Protein AF-W2S401-F1 (afdb_monomer)

Foldseek 3Di:
DDDDDDDPPDDPDDPPPPPPPDDPPDPPPCPDPDDPDDDPVVVVVVVVVVV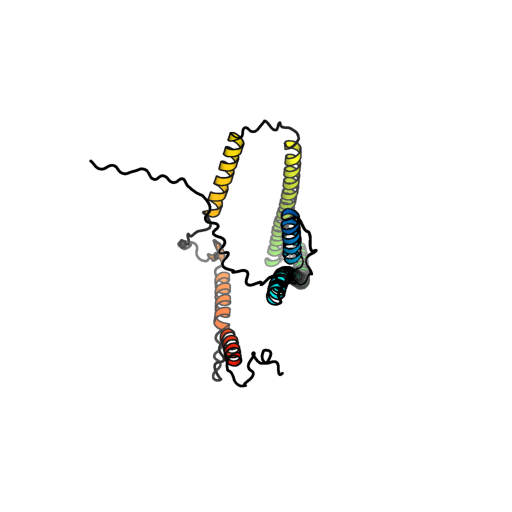VCCVVVVDDDPVRVVVVVVVVVVVVVVVVVVVVVVVVVVVVVVVVVVVVVVVVVVVVVVVVVVVVVLVVLLVVLVVCVVVVNHDPVSVVSVVVVVVVVVVVVVVVVVVVVVVVVVVVVVVCVVVVVPDDDPDPPDVVNVVVVVVVVVVVVVVVVVPPDDDPDDDDDDDDPDPQWDADPVRDTDGVVVVVVVVVVVVVVVCVVDDDDDDDDDDDPPVSVVVVVVVVVVDPPDPDDPCPVVDDDD

Solvent-accessible surface area (backbone atoms only — not comparable to full-atom values): 18357 Å² total; per-residue (Å²): 140,83,85,81,79,83,85,83,86,76,80,92,72,82,86,76,72,74,85,78,81,66,80,81,86,60,82,76,76,75,87,57,89,74,70,98,78,72,53,76,66,57,51,52,52,48,52,53,49,53,52,48,48,49,71,73,63,54,75,76,49,73,69,54,50,50,54,58,49,48,54,56,48,51,57,49,48,53,52,49,52,52,51,49,53,52,48,50,53,50,52,51,52,54,51,51,53,50,52,52,50,52,53,51,58,55,50,49,56,59,49,47,59,52,48,55,54,50,52,52,51,50,52,50,30,52,54,29,46,76,70,70,68,51,49,73,69,37,53,51,50,52,53,51,47,54,56,47,50,55,51,54,49,50,53,50,51,51,51,49,52,49,50,53,49,54,49,48,54,51,50,47,54,52,58,65,66,74,71,68,85,83,65,82,72,51,73,68,57,56,49,55,51,48,52,57,55,52,56,56,52,60,61,62,69,65,74,76,71,86,83,91,70,86,77,80,80,78,80,74,96,55,92,69,56,40,66,47,102,81,73,45,85,39,55,46,76,57,54,53,51,52,52,51,49,56,49,48,63,61,50,70,77,66,73,92,72,83,85,79,78,93,74,60,58,76,67,47,52,51,48,48,52,52,51,61,72,65,56,86,84,68,99,71,68,88,65,71,84,77,70,79,89,128

Nearest PDB structures (foldseek):
  8i7o-assembly1_C7  TM=2.772E-01  e=5.396E+00  Mus musculus

Mean predicted aligned error: 23.06 Å

Structure (mmCIF, N/CA/C/O backbone):
data_AF-W2S401-F1
#
_entry.id   AF-W2S401-F1
#
loop_
_atom_site.group_PDB
_atom_site.id
_atom_site.type_symbol
_atom_site.label_atom_id
_atom_site.label_alt_id
_atom_site.label_comp_id
_atom_site.label_asym_id
_atom_site.label_entity_id
_atom_site.label_seq_id
_atom_site.pdbx_PDB_ins_code
_atom_site.Cartn_x
_atom_site.Cartn_y
_atom_site.Cartn_z
_atom_site.occupancy
_atom_site.B_iso_or_equiv
_atom_site.auth_seq_id
_atom_site.auth_comp_id
_atom_site.auth_asym_id
_atom_site.auth_atom_id
_atom_site.pdbx_PDB_model_num
ATOM 1 N N . MET A 1 1 ? 79.460 8.935 4.974 1.00 46.00 1 MET A N 1
ATOM 2 C CA . MET A 1 1 ? 79.085 9.373 3.612 1.00 46.00 1 MET A CA 1
ATOM 3 C C . MET A 1 1 ? 78.007 8.439 3.090 1.00 46.00 1 MET A C 1
ATOM 5 O O . MET A 1 1 ? 78.322 7.301 2.790 1.00 46.00 1 MET A O 1
ATOM 9 N N . SER A 1 2 ? 76.746 8.870 3.050 1.00 46.16 2 SER A N 1
ATOM 10 C CA . SER A 1 2 ? 75.705 8.171 2.283 1.00 46.16 2 SER A CA 1
ATOM 11 C C . SER A 1 2 ? 74.537 9.133 2.056 1.00 46.16 2 SER A C 1
ATOM 13 O O . SER A 1 2 ? 73.724 9.363 2.949 1.00 46.16 2 SER A O 1
ATOM 15 N N . ARG A 1 3 ? 74.531 9.803 0.896 1.00 46.12 3 ARG A N 1
ATOM 16 C CA . ARG A 1 3 ? 73.435 10.686 0.471 1.00 46.12 3 ARG A CA 1
ATOM 17 C C . ARG A 1 3 ? 72.330 9.811 -0.108 1.00 46.12 3 ARG A C 1
ATOM 19 O O . ARG A 1 3 ? 72.522 9.209 -1.160 1.00 46.12 3 ARG A O 1
ATOM 26 N N . ARG A 1 4 ? 71.167 9.791 0.541 1.00 46.84 4 ARG A N 1
ATOM 27 C CA . ARG A 1 4 ? 69.909 9.458 -0.133 1.00 46.84 4 ARG A CA 1
ATOM 28 C C . ARG A 1 4 ? 69.470 10.689 -0.927 1.00 46.84 4 ARG A C 1
ATOM 30 O O . ARG A 1 4 ? 69.405 11.783 -0.375 1.00 46.84 4 ARG A O 1
ATOM 37 N N . GLN A 1 5 ? 69.257 10.497 -2.224 1.00 58.62 5 GLN A N 1
ATOM 38 C CA . GLN A 1 5 ? 68.716 11.491 -3.151 1.00 58.62 5 GLN A CA 1
ATOM 39 C C . GLN A 1 5 ? 67.196 11.645 -2.928 1.00 58.62 5 GLN A C 1
ATOM 41 O O . GLN A 1 5 ? 66.544 10.653 -2.587 1.00 58.62 5 GLN A O 1
ATOM 46 N N . PRO A 1 6 ? 66.633 12.854 -3.100 1.00 52.06 6 PRO A N 1
ATOM 47 C CA . PRO A 1 6 ? 65.201 13.111 -2.991 1.00 52.06 6 PRO A CA 1
ATOM 48 C C . PRO A 1 6 ? 64.428 12.526 -4.182 1.00 52.06 6 PRO A C 1
ATOM 50 O O . PRO A 1 6 ? 64.884 12.529 -5.322 1.00 52.06 6 PRO A O 1
ATOM 53 N N . SER A 1 7 ? 63.236 12.010 -3.897 1.00 50.59 7 SER A N 1
ATOM 54 C CA . SER A 1 7 ? 62.265 11.536 -4.876 1.00 50.59 7 SER A CA 1
ATOM 55 C C . SER A 1 7 ? 61.616 12.714 -5.607 1.00 50.59 7 SER A C 1
ATOM 57 O O . SER A 1 7 ? 60.603 13.245 -5.143 1.00 50.59 7 SER A O 1
ATOM 59 N N . ASP A 1 8 ? 62.156 13.083 -6.766 1.00 47.47 8 ASP A N 1
ATOM 60 C CA . ASP A 1 8 ? 61.488 13.981 -7.709 1.00 47.47 8 ASP A CA 1
ATOM 61 C C . ASP A 1 8 ? 60.323 13.254 -8.390 1.00 47.47 8 ASP A C 1
ATOM 63 O O . ASP A 1 8 ? 60.400 12.693 -9.482 1.00 47.47 8 ASP A O 1
ATOM 67 N N . THR A 1 9 ? 59.196 13.279 -7.685 1.00 54.19 9 THR A N 1
ATOM 68 C CA . THR A 1 9 ? 57.859 13.033 -8.219 1.00 54.19 9 THR A CA 1
ATOM 69 C C . THR A 1 9 ? 57.407 14.291 -8.959 1.00 54.19 9 THR A C 1
ATOM 71 O O . THR A 1 9 ? 56.576 15.046 -8.465 1.00 54.19 9 THR A O 1
ATOM 74 N N . PHE A 1 10 ? 57.964 14.550 -10.143 1.00 51.62 10 PHE A N 1
ATOM 75 C CA . PHE A 1 10 ? 57.389 15.517 -11.081 1.00 51.62 10 PHE A CA 1
ATOM 76 C C . PHE A 1 10 ? 57.887 15.270 -12.510 1.00 51.62 10 PHE A C 1
ATOM 78 O O . PHE A 1 10 ? 58.904 15.793 -12.936 1.00 51.62 10 PHE A O 1
ATOM 85 N N . THR A 1 11 ? 57.160 14.452 -13.267 1.00 52.47 11 THR A N 1
ATOM 86 C CA . THR A 1 11 ? 56.896 14.657 -14.706 1.00 52.47 11 THR A CA 1
ATOM 87 C C . THR A 1 11 ? 55.786 13.696 -15.118 1.00 52.47 11 THR A C 1
ATOM 89 O O . THR A 1 11 ? 55.960 12.677 -15.779 1.00 52.47 11 THR A O 1
ATOM 92 N N . ARG A 1 12 ? 54.577 14.055 -14.687 1.00 53.06 12 ARG A N 1
ATOM 93 C CA . ARG A 1 12 ? 53.350 13.663 -15.370 1.00 53.06 12 ARG A CA 1
ATOM 94 C C . ARG A 1 12 ? 53.339 14.342 -16.739 1.00 53.06 12 ARG A C 1
ATOM 96 O O . ARG A 1 12 ? 52.924 15.487 -16.839 1.00 53.06 12 ARG A O 1
ATOM 103 N N . PHE A 1 13 ? 53.738 13.621 -17.778 1.00 46.41 13 PHE A N 1
ATOM 104 C CA . PHE A 1 13 ? 53.296 13.887 -19.146 1.00 46.41 13 PHE A CA 1
ATOM 105 C C . PHE A 1 13 ? 52.894 12.562 -19.795 1.00 46.41 13 PHE A C 1
ATOM 107 O O . PHE A 1 13 ? 53.674 11.877 -20.440 1.00 46.41 13 PHE A O 1
ATOM 114 N N . THR A 1 14 ? 51.649 12.182 -19.513 1.00 51.62 14 THR A N 1
ATOM 115 C CA . THR A 1 14 ? 50.706 11.562 -20.453 1.00 51.62 14 THR A CA 1
ATOM 116 C C . THR A 1 14 ? 51.315 10.699 -21.568 1.00 51.62 14 THR A C 1
ATOM 118 O O . THR A 1 14 ? 51.394 11.124 -22.722 1.00 51.62 14 THR A O 1
ATOM 121 N N . SER A 1 15 ? 51.638 9.441 -21.266 1.00 50.88 15 SER A N 1
ATOM 122 C CA . SER A 1 15 ? 51.728 8.388 -22.281 1.00 50.88 15 SER A CA 1
ATOM 123 C C . SER A 1 15 ? 50.318 8.019 -22.769 1.00 50.88 15 SER A C 1
ATOM 125 O O . SER A 1 15 ? 49.799 6.946 -22.477 1.00 50.88 15 SER A O 1
ATOM 127 N N . ASN A 1 16 ? 49.681 8.906 -23.534 1.00 54.81 16 ASN A N 1
ATOM 128 C CA . ASN A 1 16 ? 48.665 8.480 -24.494 1.00 54.81 16 ASN A CA 1
ATOM 129 C C . ASN A 1 16 ? 49.399 8.067 -25.772 1.00 54.81 16 ASN A C 1
ATOM 131 O O . ASN A 1 16 ? 49.343 8.745 -26.797 1.00 54.81 16 ASN A O 1
ATOM 135 N N . SER A 1 17 ? 50.128 6.952 -25.698 1.00 50.06 17 SER A N 1
ATOM 136 C CA . SER A 1 17 ? 50.567 6.239 -26.891 1.00 50.06 17 SER A CA 1
ATOM 137 C C . SER A 1 17 ? 49.317 5.666 -27.551 1.00 50.06 17 SER A C 1
ATOM 139 O O . SER A 1 17 ? 48.862 4.570 -27.226 1.00 50.06 17 SER A O 1
ATOM 141 N N . ILE A 1 18 ? 48.723 6.426 -28.468 1.00 49.47 18 ILE A N 1
ATOM 142 C CA . ILE A 1 18 ? 47.822 5.843 -29.454 1.00 49.47 18 ILE A CA 1
ATOM 143 C C . ILE A 1 18 ? 48.672 4.823 -30.212 1.00 49.47 18 ILE A C 1
ATOM 145 O O . ILE A 1 18 ? 49.584 5.202 -30.948 1.00 49.47 18 ILE A O 1
ATOM 149 N N . HIS A 1 19 ? 48.407 3.531 -30.018 1.00 46.16 19 HIS A N 1
ATOM 150 C CA . HIS A 1 19 ? 48.899 2.483 -30.905 1.00 46.16 19 HIS A CA 1
ATOM 151 C C . HIS A 1 19 ? 48.253 2.682 -32.284 1.00 46.16 19 HIS A C 1
ATOM 153 O O . HIS A 1 19 ? 47.301 2.008 -32.660 1.00 46.16 19 HIS A O 1
ATOM 159 N N . ALA A 1 20 ? 48.766 3.645 -33.048 1.00 52.66 20 ALA A N 1
ATOM 160 C CA . ALA A 1 20 ? 48.473 3.841 -34.457 1.00 52.66 20 ALA A CA 1
ATOM 161 C C . ALA A 1 20 ? 49.351 2.886 -35.279 1.00 52.66 20 ALA A C 1
ATOM 163 O O . ALA A 1 20 ? 50.157 3.295 -36.107 1.00 52.66 20 ALA A O 1
ATOM 164 N N . SER A 1 21 ? 49.218 1.585 -35.025 1.00 50.91 21 SER A N 1
ATOM 165 C CA . SER A 1 21 ? 49.759 0.534 -35.883 1.00 50.91 21 SER A CA 1
ATOM 166 C C . SER A 1 21 ? 48.655 0.021 -36.803 1.00 50.91 21 SER A C 1
ATOM 168 O O . SER A 1 21 ? 48.317 -1.159 -36.803 1.00 50.91 21 SER A O 1
ATOM 170 N N . GLN A 1 22 ? 48.063 0.910 -37.591 1.00 51.53 22 GLN A N 1
ATOM 171 C CA . GLN A 1 22 ? 47.452 0.503 -38.846 1.00 51.53 22 GLN A CA 1
ATOM 172 C C . GLN A 1 22 ? 48.223 1.227 -39.931 1.00 51.53 22 GLN A C 1
ATOM 174 O O . GLN A 1 22 ? 48.110 2.438 -40.099 1.00 51.53 22 GLN A O 1
ATOM 179 N N . LYS A 1 23 ? 49.078 0.472 -40.626 1.00 50.41 23 LYS A N 1
ATOM 180 C CA . LYS A 1 23 ? 49.633 0.915 -41.902 1.00 50.41 23 LYS A CA 1
ATOM 181 C C . LYS A 1 23 ? 48.430 1.294 -42.770 1.00 50.41 23 LYS A C 1
ATOM 183 O O . LYS A 1 23 ? 47.578 0.426 -42.962 1.00 50.41 23 LYS A O 1
ATOM 188 N N . PRO A 1 24 ? 48.321 2.527 -43.289 1.00 48.09 24 PRO A N 1
ATOM 189 C CA . PRO A 1 24 ? 47.363 2.795 -44.342 1.00 48.09 24 PRO A CA 1
ATOM 190 C C . PRO A 1 24 ? 47.851 2.043 -45.583 1.00 48.09 24 PRO A C 1
ATOM 192 O O . PRO A 1 24 ? 48.579 2.575 -46.412 1.00 48.09 24 PRO A O 1
ATOM 195 N N . SER A 1 25 ? 47.484 0.767 -45.701 1.00 53.44 25 SER A N 1
ATOM 196 C CA . SER A 1 25 ? 47.518 0.033 -46.962 1.00 53.44 25 SER A CA 1
ATOM 197 C C . SER A 1 25 ? 46.283 0.417 -47.769 1.00 53.44 25 SER A C 1
ATOM 199 O O . SER A 1 25 ? 45.459 -0.420 -48.125 1.00 53.44 25 SER A O 1
ATOM 201 N N . SER A 1 26 ? 46.114 1.709 -48.008 1.00 53.12 26 SER A N 1
ATOM 202 C CA . SER A 1 26 ? 45.305 2.182 -49.108 1.00 53.12 26 SER A CA 1
ATOM 203 C C . SER A 1 26 ? 46.291 2.791 -50.081 1.00 53.12 26 SER A C 1
ATOM 205 O O . SER A 1 26 ? 46.736 3.929 -49.943 1.00 53.12 26 SER A O 1
ATOM 207 N N . THR A 1 27 ? 46.662 2.002 -51.087 1.00 50.72 27 THR A N 1
ATOM 208 C CA . THR A 1 27 ? 46.985 2.573 -52.388 1.00 50.72 27 THR A CA 1
ATOM 209 C C . THR A 1 27 ? 45.803 3.475 -52.712 1.00 50.72 27 THR A C 1
ATOM 211 O O . THR A 1 27 ? 44.721 2.982 -53.025 1.00 50.72 27 THR A O 1
ATOM 214 N N . ALA A 1 28 ? 45.950 4.784 -52.495 1.00 53.25 28 ALA A N 1
ATOM 215 C CA . ALA A 1 28 ? 44.971 5.754 -52.936 1.00 53.25 28 ALA A CA 1
ATOM 216 C C . ALA A 1 28 ? 44.927 5.593 -54.452 1.00 53.25 28 ALA A C 1
ATOM 218 O O . ALA A 1 28 ? 45.803 6.081 -55.164 1.00 53.25 28 ALA A O 1
ATOM 219 N N . GLN A 1 29 ? 43.962 4.811 -54.934 1.00 51.72 29 GLN A N 1
ATOM 220 C CA . GLN A 1 29 ? 43.616 4.770 -56.336 1.00 51.72 29 GLN A CA 1
ATOM 221 C C . GLN A 1 29 ? 43.160 6.189 -56.654 1.00 51.72 29 GLN A C 1
ATOM 223 O O . GLN A 1 29 ? 42.033 6.581 -56.355 1.00 51.72 29 GLN A O 1
ATOM 228 N N . MET A 1 30 ? 44.090 6.993 -57.171 1.00 51.19 30 MET A N 1
ATOM 229 C CA . MET A 1 30 ? 43.824 8.287 -57.778 1.00 51.19 30 MET A CA 1
ATOM 230 C C . MET A 1 30 ? 43.010 8.030 -59.051 1.00 51.19 30 MET A C 1
ATOM 232 O O . MET A 1 30 ? 43.503 8.175 -60.163 1.00 51.19 30 MET A O 1
ATOM 236 N N . ASN A 1 31 ? 41.755 7.610 -58.896 1.00 51.44 31 ASN A N 1
ATOM 237 C CA . ASN A 1 31 ? 40.789 7.455 -59.980 1.00 51.44 31 ASN A CA 1
ATOM 238 C C . ASN A 1 31 ? 40.193 8.825 -60.336 1.00 51.44 31 ASN A C 1
ATOM 240 O O . ASN A 1 31 ? 38.984 9.030 -60.331 1.00 51.44 31 ASN A O 1
ATOM 244 N N . GLY A 1 32 ? 41.066 9.784 -60.619 1.00 57.78 32 GLY A N 1
ATOM 245 C CA . GLY A 1 32 ? 40.699 11.114 -61.067 1.00 57.78 32 GLY A CA 1
ATOM 246 C C . GLY A 1 32 ? 41.878 11.698 -61.816 1.00 57.78 32 GLY A C 1
ATOM 247 O O . GLY A 1 32 ? 42.899 12.012 -61.204 1.00 57.78 32 GLY A O 1
ATOM 248 N N . THR A 1 33 ? 41.746 11.794 -63.138 1.00 58.00 33 THR A N 1
ATOM 249 C CA . THR A 1 33 ? 42.694 12.455 -64.036 1.00 58.00 33 THR A CA 1
ATOM 250 C C . THR A 1 33 ? 43.139 13.777 -63.413 1.00 58.00 33 THR A C 1
ATOM 252 O O . THR A 1 33 ? 42.330 14.687 -63.235 1.00 58.00 33 THR A O 1
ATOM 255 N N . ALA A 1 34 ? 44.408 13.869 -63.012 1.00 59.88 34 ALA A N 1
ATOM 256 C CA . ALA A 1 34 ? 44.940 15.099 -62.445 1.00 59.88 34 ALA A CA 1
ATOM 257 C C . ALA A 1 34 ? 44.950 16.190 -63.534 1.00 59.88 34 ALA A C 1
ATOM 259 O O . ALA A 1 34 ? 45.386 15.912 -64.654 1.00 59.88 34 ALA A O 1
ATOM 260 N N . PRO A 1 35 ? 44.487 17.419 -63.247 1.00 66.31 35 PRO A N 1
ATOM 261 C CA . PRO A 1 35 ? 44.611 18.517 -64.196 1.00 66.31 35 PRO A CA 1
ATOM 262 C C . PRO A 1 35 ? 46.099 18.830 -64.404 1.00 66.31 35 PRO A C 1
ATOM 264 O O . PRO A 1 35 ? 46.858 18.938 -63.442 1.00 66.31 35 PRO A O 1
ATOM 267 N N . ALA A 1 36 ? 46.526 18.959 -65.662 1.00 61.56 36 ALA A N 1
ATOM 268 C CA . ALA A 1 36 ? 47.934 18.932 -66.077 1.00 61.56 36 ALA A CA 1
ATOM 269 C C . ALA A 1 36 ? 48.805 20.126 -65.609 1.00 61.56 36 ALA A C 1
ATOM 271 O O . ALA A 1 36 ? 49.958 20.233 -66.019 1.00 61.56 36 ALA A O 1
ATOM 272 N N . SER A 1 37 ? 48.297 21.023 -64.756 1.00 65.56 37 SER A N 1
ATOM 273 C CA . SER A 1 37 ? 48.987 22.263 -64.373 1.00 65.56 37 SER A CA 1
ATOM 274 C C . SER A 1 37 ? 48.621 22.797 -62.974 1.00 65.56 37 SER A C 1
ATOM 276 O O . SER A 1 37 ? 48.445 24.004 -62.803 1.00 65.56 37 SER A O 1
ATOM 278 N N . GLU A 1 38 ? 48.458 21.937 -61.961 1.00 75.75 38 GLU A N 1
ATOM 279 C CA . GLU A 1 38 ? 48.208 22.397 -60.580 1.00 75.75 38 GLU A CA 1
ATOM 280 C C . GLU A 1 38 ? 49.496 22.845 -59.861 1.00 75.75 38 GLU A C 1
ATOM 282 O O . GLU A 1 38 ? 50.558 22.235 -60.002 1.00 75.75 38 GLU A O 1
ATOM 287 N N . THR A 1 39 ? 49.410 23.896 -59.038 1.00 85.44 39 THR A N 1
ATOM 288 C CA . THR A 1 39 ? 50.521 24.285 -58.151 1.00 85.44 39 THR A CA 1
ATOM 289 C C . THR A 1 39 ? 50.678 23.271 -57.005 1.00 85.44 39 THR A C 1
ATOM 291 O O . THR A 1 39 ? 49.686 22.692 -56.545 1.00 85.44 39 THR A O 1
ATOM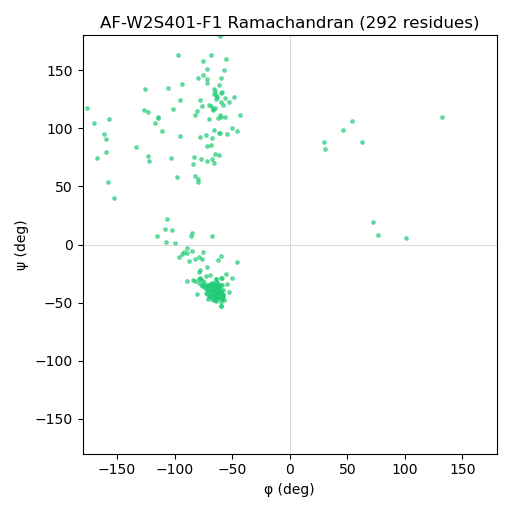 294 N N . PRO A 1 40 ? 51.891 23.065 -56.454 1.00 80.00 40 PRO A N 1
ATOM 295 C CA . PRO A 1 40 ? 52.112 22.077 -55.390 1.00 80.00 40 PRO A CA 1
ATOM 296 C C . PRO A 1 40 ? 51.278 22.346 -54.126 1.00 80.00 40 PRO A C 1
ATOM 298 O O . PRO A 1 40 ? 50.888 21.413 -53.424 1.00 80.00 40 PRO A O 1
ATOM 301 N N . GLN A 1 41 ? 50.948 23.610 -53.845 1.00 81.19 41 GLN A N 1
ATOM 302 C CA . GLN A 1 41 ? 50.083 23.979 -52.721 1.00 81.19 41 GLN A CA 1
ATOM 303 C C . GLN A 1 41 ? 48.620 23.572 -52.956 1.00 81.19 41 GLN A C 1
ATOM 305 O O . GLN A 1 41 ? 47.971 23.054 -52.043 1.00 81.19 41 GLN A O 1
ATOM 310 N N . GLN A 1 42 ? 48.113 23.735 -54.182 1.00 84.50 42 GLN A N 1
ATOM 311 C CA . GLN A 1 42 ? 46.759 23.314 -54.556 1.00 84.50 42 GLN A CA 1
ATOM 312 C C . GLN A 1 42 ? 46.604 21.789 -54.505 1.00 84.50 42 GLN A C 1
ATOM 314 O O . GLN A 1 42 ? 45.584 21.305 -54.015 1.00 84.50 42 GLN A O 1
ATOM 319 N N . LYS A 1 43 ? 47.646 21.033 -54.874 1.00 80.12 43 LYS A N 1
ATOM 320 C CA . LYS A 1 43 ? 47.679 19.569 -54.731 1.00 80.12 43 LYS A CA 1
ATOM 321 C C . LYS A 1 43 ? 47.455 19.111 -53.291 1.00 80.12 43 LYS A C 1
ATOM 323 O O . LYS A 1 43 ? 46.639 18.233 -53.020 1.00 80.12 43 LYS A O 1
ATOM 328 N N . VAL A 1 44 ? 48.169 19.720 -52.343 1.00 85.62 44 VAL A N 1
ATOM 329 C CA . VAL A 1 44 ? 48.051 19.374 -50.918 1.00 85.62 44 VAL A CA 1
ATOM 330 C C . VAL A 1 44 ? 46.681 19.771 -50.370 1.00 85.62 44 VAL A C 1
ATOM 332 O O . VAL A 1 44 ? 46.099 19.022 -49.585 1.00 85.62 44 VAL A O 1
ATOM 335 N N . ALA A 1 45 ? 46.146 20.922 -50.782 1.00 84.94 45 ALA A N 1
ATOM 336 C CA . ALA A 1 45 ? 44.802 21.343 -50.395 1.00 84.94 45 ALA A CA 1
ATOM 337 C C . ALA A 1 45 ? 43.737 20.353 -50.891 1.00 84.94 45 ALA A C 1
ATOM 339 O O . ALA A 1 45 ? 42.866 19.961 -50.112 1.00 84.94 45 ALA A O 1
ATOM 340 N N . ARG A 1 46 ? 43.862 19.881 -52.138 1.00 82.88 46 ARG A N 1
ATOM 341 C CA . ARG A 1 46 ? 42.974 18.875 -52.729 1.00 82.88 46 ARG A CA 1
ATOM 342 C C . ARG A 1 46 ? 43.076 17.535 -52.013 1.00 82.88 46 ARG A C 1
ATOM 344 O O . ARG A 1 46 ? 42.062 17.013 -51.577 1.00 82.88 46 ARG A O 1
ATOM 351 N N . LEU A 1 47 ? 44.288 17.033 -51.783 1.00 84.94 47 LEU A N 1
ATOM 352 C CA . LEU A 1 47 ? 44.503 15.786 -51.044 1.00 84.94 47 LEU A CA 1
ATOM 353 C C . LEU A 1 47 ? 43.947 15.861 -49.620 1.00 84.94 47 LEU A C 1
ATOM 355 O O . LEU A 1 47 ? 43.344 14.908 -49.142 1.00 84.94 47 LEU A O 1
ATOM 359 N N . ARG A 1 48 ? 44.093 17.000 -48.933 1.00 85.50 48 ARG A N 1
ATOM 360 C CA . ARG A 1 48 ? 43.479 17.202 -47.611 1.00 85.50 48 ARG A CA 1
ATOM 361 C C . ARG A 1 48 ? 41.954 17.248 -47.688 1.00 85.50 48 ARG A C 1
ATOM 363 O O . ARG A 1 48 ? 41.305 16.764 -46.766 1.00 85.50 48 ARG A O 1
ATOM 370 N N . ALA A 1 49 ? 41.386 17.821 -48.746 1.00 84.25 49 ALA A N 1
ATOM 371 C CA . ALA A 1 49 ? 39.943 17.821 -48.971 1.00 84.25 49 ALA A CA 1
ATOM 372 C C . ALA A 1 49 ? 39.421 16.405 -49.270 1.00 84.25 49 ALA A C 1
ATOM 374 O O . ALA A 1 49 ? 38.458 15.977 -48.646 1.00 84.25 49 ALA A O 1
ATOM 375 N N . GLU A 1 50 ? 40.109 15.647 -50.124 1.00 80.38 50 GLU A N 1
ATOM 376 C CA . GLU A 1 50 ? 39.800 14.247 -50.437 1.00 80.38 50 GLU A CA 1
ATOM 377 C C . GLU A 1 50 ? 39.919 13.354 -49.193 1.00 80.38 50 GLU A C 1
ATOM 379 O O . GLU A 1 50 ? 39.061 12.508 -48.955 1.00 80.38 50 GLU A O 1
ATOM 384 N N . LEU A 1 51 ? 40.927 13.572 -48.344 1.00 81.06 51 LEU A N 1
ATOM 385 C CA . LEU A 1 51 ? 41.125 12.788 -47.123 1.00 81.06 51 LEU A CA 1
ATOM 386 C C . LEU A 1 51 ? 40.077 13.109 -46.044 1.00 81.06 51 LEU A C 1
ATOM 388 O O . LEU A 1 51 ? 39.642 12.206 -45.330 1.00 81.06 51 LEU A O 1
ATOM 392 N N . ARG A 1 52 ? 39.626 14.370 -45.939 1.00 80.62 52 ARG A N 1
ATOM 393 C CA . ARG A 1 52 ? 38.469 14.732 -45.095 1.00 80.62 52 ARG A CA 1
ATOM 394 C C . ARG A 1 52 ? 37.179 14.126 -45.639 1.00 80.62 52 ARG A C 1
ATOM 396 O O . ARG A 1 52 ? 36.449 13.510 -44.872 1.00 80.62 52 ARG A O 1
ATOM 403 N N . ALA A 1 53 ? 36.961 14.195 -46.951 1.00 77.31 53 ALA A N 1
ATOM 404 C CA . ALA A 1 53 ? 35.798 13.593 -47.595 1.00 77.31 53 ALA A CA 1
ATOM 405 C C . ALA A 1 53 ? 35.757 12.064 -47.419 1.00 77.31 53 ALA A C 1
ATOM 407 O O . ALA A 1 53 ? 34.692 11.508 -47.183 1.00 77.31 53 ALA A O 1
ATOM 408 N N . GLN A 1 54 ? 36.902 11.373 -47.455 1.00 71.94 54 GLN A N 1
ATOM 409 C CA . GLN A 1 54 ? 36.974 9.932 -47.172 1.00 71.94 54 GLN A CA 1
ATOM 410 C C . GLN A 1 54 ? 36.746 9.605 -45.693 1.00 71.94 54 GLN A C 1
ATOM 412 O O . GLN A 1 54 ? 36.134 8.588 -45.372 1.00 71.94 54 GLN A O 1
ATOM 417 N N . ARG A 1 55 ? 37.214 10.464 -44.783 1.00 72.44 55 ARG A N 1
ATOM 418 C CA . ARG A 1 55 ? 36.994 10.298 -43.343 1.00 72.44 55 ARG A CA 1
ATOM 419 C C . ARG A 1 55 ? 35.532 10.516 -42.950 1.00 72.44 55 ARG A C 1
ATOM 421 O O . ARG A 1 55 ? 35.051 9.855 -42.038 1.00 72.44 55 ARG A O 1
ATOM 428 N N . GLU A 1 56 ? 34.847 11.434 -43.622 1.00 74.25 56 GLU A N 1
ATOM 429 C CA . GLU A 1 56 ? 33.447 11.784 -43.357 1.00 74.25 56 GLU A CA 1
ATOM 430 C C . GLU A 1 56 ? 32.460 10.913 -44.154 1.00 74.25 56 GLU A C 1
ATOM 432 O O . GLU A 1 56 ? 31.373 10.616 -43.669 1.00 74.25 56 GLU A O 1
ATOM 437 N N . GLY A 1 57 ? 32.842 10.468 -45.355 1.00 63.38 57 GLY A N 1
ATOM 438 C CA . GLY A 1 57 ? 32.012 9.675 -46.270 1.00 63.38 57 GLY A CA 1
ATOM 439 C C . GLY A 1 57 ? 32.282 8.168 -46.256 1.00 63.38 57 GLY A C 1
ATOM 440 O O . GLY A 1 57 ? 31.665 7.430 -47.027 1.00 63.38 57 GLY A O 1
ATOM 441 N N . GLY A 1 58 ? 33.205 7.696 -45.412 1.00 72.94 58 GLY A N 1
ATOM 442 C CA . GLY A 1 58 ? 33.511 6.277 -45.264 1.00 72.94 58 GLY A CA 1
ATOM 443 C C . GLY A 1 58 ? 32.279 5.500 -44.806 1.00 72.94 58 GLY A C 1
ATOM 444 O O . GLY A 1 58 ? 31.813 5.663 -43.681 1.00 72.94 58 GLY A O 1
ATOM 445 N N . GLN A 1 59 ? 31.741 4.653 -45.686 1.00 73.12 59 GLN A N 1
ATOM 446 C CA . GLN A 1 59 ? 30.620 3.778 -45.355 1.00 73.12 59 GLN A CA 1
ATOM 447 C C . GLN A 1 59 ? 31.001 2.914 -44.143 1.00 73.12 59 GLN A C 1
ATOM 449 O O . GLN A 1 59 ? 32.032 2.237 -44.191 1.00 73.12 59 GLN A O 1
ATOM 454 N N . PRO A 1 60 ? 30.198 2.899 -43.064 1.00 72.56 60 PRO A N 1
ATOM 455 C CA . PRO A 1 60 ? 30.530 2.121 -41.882 1.00 72.56 60 PRO A CA 1
ATOM 456 C C . PRO A 1 60 ? 30.633 0.644 -42.264 1.00 72.56 60 PRO A C 1
ATOM 458 O O . PRO A 1 60 ? 29.738 0.099 -42.930 1.00 72.56 60 PRO A O 1
ATOM 461 N N . SER A 1 61 ? 31.734 0.014 -41.844 1.00 82.31 61 SER A N 1
ATOM 462 C CA . SER A 1 61 ? 31.968 -1.420 -42.015 1.00 82.31 61 SER A CA 1
ATOM 463 C C . SER A 1 61 ? 30.832 -2.212 -41.366 1.00 82.31 61 SER A C 1
ATOM 465 O O . SER A 1 61 ? 30.229 -1.769 -40.388 1.00 82.31 61 SER A O 1
ATOM 467 N N . PHE A 1 62 ? 30.519 -3.394 -41.895 1.00 80.25 62 PHE A N 1
ATOM 468 C CA . PHE A 1 62 ? 29.455 -4.246 -41.358 1.00 80.25 62 PHE A CA 1
ATOM 469 C C . PHE A 1 62 ? 29.616 -4.497 -39.846 1.00 80.25 62 PHE A C 1
ATOM 471 O O . PHE A 1 62 ? 28.645 -4.391 -39.101 1.00 80.25 62 PHE A O 1
ATOM 478 N N . GLY A 1 63 ? 30.850 -4.716 -39.374 1.00 85.38 63 GLY A N 1
ATOM 479 C CA . GLY A 1 63 ? 31.138 -4.874 -37.944 1.00 85.38 63 GLY A CA 1
ATOM 480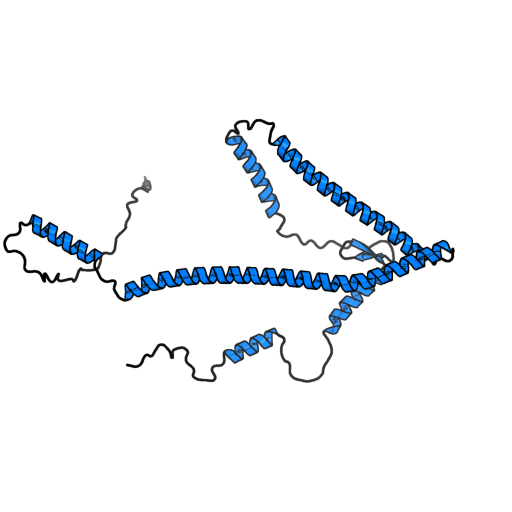 C C . GLY A 1 63 ? 30.853 -3.615 -37.117 1.00 85.38 63 GLY A C 1
ATOM 481 O O . GLY A 1 63 ? 30.303 -3.710 -36.024 1.00 85.38 63 GLY A O 1
ATOM 482 N N . ASP A 1 64 ? 31.134 -2.431 -37.663 1.00 84.12 64 ASP A N 1
ATOM 483 C CA . ASP A 1 64 ? 30.859 -1.149 -37.003 1.00 84.12 64 ASP A CA 1
ATOM 484 C C . ASP A 1 64 ? 29.344 -0.910 -36.854 1.00 84.12 64 ASP A C 1
ATOM 486 O O . ASP A 1 64 ? 28.855 -0.507 -35.798 1.00 84.12 64 ASP A O 1
ATOM 490 N N . ARG A 1 65 ? 28.553 -1.299 -37.865 1.00 84.81 65 ARG A N 1
ATOM 491 C CA . ARG A 1 65 ? 27.080 -1.252 -37.790 1.00 84.81 65 ARG A CA 1
ATOM 492 C C . ARG A 1 65 ? 26.526 -2.168 -36.701 1.00 84.81 65 ARG A C 1
ATOM 494 O O . ARG A 1 65 ? 25.601 -1.770 -35.993 1.00 84.81 65 ARG A O 1
ATOM 501 N N . VAL A 1 66 ? 27.086 -3.369 -36.552 1.00 90.88 66 VAL A N 1
ATOM 502 C CA . VAL A 1 66 ? 26.679 -4.322 -35.507 1.00 90.88 66 VAL A CA 1
ATOM 503 C C . VAL A 1 66 ? 27.024 -3.786 -34.117 1.00 90.88 66 VAL A C 1
ATOM 505 O O . VAL A 1 66 ? 26.184 -3.857 -33.224 1.00 90.88 66 VAL A O 1
ATOM 508 N N . VAL A 1 67 ? 28.198 -3.177 -33.931 1.00 88.81 67 VAL A N 1
ATOM 509 C CA . VAL A 1 67 ? 28.601 -2.584 -32.641 1.00 88.81 67 VAL A CA 1
ATOM 510 C C . VAL A 1 67 ? 27.710 -1.393 -32.270 1.00 88.81 67 VAL A C 1
ATOM 512 O O . VAL A 1 67 ? 27.195 -1.322 -31.150 1.00 88.81 67 VAL A O 1
ATOM 515 N N . ILE A 1 68 ? 27.457 -0.481 -33.215 1.00 85.06 68 ILE A N 1
ATOM 516 C CA . ILE A 1 68 ? 26.569 0.673 -32.999 1.00 85.06 68 ILE A CA 1
ATOM 517 C C . ILE A 1 68 ? 25.128 0.208 -32.727 1.00 85.06 68 ILE A C 1
ATOM 519 O O . ILE A 1 68 ? 24.448 0.757 -31.853 1.00 85.06 68 ILE A O 1
ATOM 523 N N . GLY A 1 69 ? 24.659 -0.818 -33.443 1.00 88.38 69 GLY A N 1
ATOM 524 C CA . GLY A 1 69 ? 23.351 -1.437 -33.228 1.00 88.38 69 GLY A CA 1
ATOM 525 C C . GLY A 1 69 ? 23.234 -2.118 -31.863 1.00 88.38 69 GLY A C 1
ATOM 526 O O . GLY A 1 69 ? 22.254 -1.901 -31.149 1.00 88.38 69 GLY A O 1
ATOM 527 N N . GLY A 1 70 ? 24.262 -2.867 -31.461 1.00 90.44 70 GLY A N 1
ATOM 528 C CA . GLY A 1 70 ? 24.320 -3.584 -30.190 1.00 90.44 70 GLY A CA 1
ATOM 529 C C . GLY A 1 70 ? 24.244 -2.650 -28.987 1.00 90.44 70 GLY A C 1
ATOM 530 O O . GLY A 1 70 ? 23.475 -2.904 -28.063 1.00 90.44 70 GLY A O 1
ATOM 531 N N . ARG A 1 71 ? 24.942 -1.509 -29.030 1.00 90.25 71 ARG A N 1
ATOM 532 C CA . ARG A 1 71 ? 24.870 -0.502 -27.961 1.00 90.25 71 ARG A CA 1
ATOM 533 C C . ARG A 1 71 ? 23.457 0.061 -27.791 1.00 90.25 71 ARG A C 1
ATOM 535 O O . ARG A 1 71 ? 22.952 0.140 -26.676 1.00 90.25 71 ARG A O 1
ATOM 542 N N . ARG A 1 72 ? 22.780 0.386 -28.898 1.00 90.00 72 ARG A N 1
ATOM 543 C CA . ARG A 1 72 ? 21.387 0.867 -28.859 1.00 90.00 72 ARG A CA 1
ATOM 544 C C . ARG A 1 72 ? 20.430 -0.196 -28.328 1.00 90.00 72 ARG A C 1
ATOM 546 O O . ARG A 1 72 ? 19.463 0.148 -27.651 1.00 90.00 72 ARG A O 1
ATOM 553 N N . TRP A 1 73 ? 20.680 -1.467 -28.634 1.00 93.62 73 TRP A N 1
ATOM 554 C CA . TRP A 1 73 ? 19.860 -2.569 -28.145 1.00 93.62 73 TRP A CA 1
ATOM 555 C C . TRP A 1 73 ? 20.076 -2.822 -26.650 1.00 93.62 73 TRP A C 1
ATOM 557 O O . TRP A 1 73 ? 19.100 -2.941 -25.914 1.00 93.62 73 TRP A O 1
ATOM 567 N N . ALA A 1 74 ? 21.324 -2.782 -26.180 1.00 93.12 74 ALA A N 1
ATOM 568 C CA . ALA A 1 74 ? 21.663 -2.884 -24.762 1.00 93.12 74 ALA A CA 1
ATOM 569 C C . ALA A 1 74 ? 21.006 -1.769 -23.931 1.00 93.12 74 ALA A C 1
ATOM 571 O O . ALA A 1 74 ? 20.348 -2.054 -22.931 1.00 93.12 74 ALA A O 1
ATOM 572 N N . ASP A 1 75 ? 21.082 -0.515 -24.390 1.00 90.62 75 ASP A N 1
ATOM 573 C CA . ASP A 1 75 ? 20.416 0.613 -23.726 1.00 90.62 75 ASP A CA 1
ATOM 574 C C . ASP A 1 75 ? 18.886 0.435 -23.691 1.00 90.62 75 ASP A C 1
ATOM 576 O O . ASP A 1 75 ? 18.217 0.816 -22.725 1.00 90.62 75 ASP A O 1
ATOM 580 N N . ARG A 1 76 ? 18.308 -0.169 -24.737 1.00 91.81 76 ARG A N 1
ATOM 581 C CA . ARG A 1 76 ? 16.866 -0.433 -24.822 1.00 91.81 76 ARG A CA 1
ATOM 582 C C . ARG A 1 76 ? 16.433 -1.577 -23.907 1.00 91.81 76 ARG A C 1
ATOM 584 O O . ARG A 1 76 ? 15.378 -1.466 -23.288 1.00 91.81 76 ARG A O 1
ATOM 591 N N . LEU A 1 77 ? 17.254 -2.616 -23.764 1.00 95.69 77 LEU A N 1
ATOM 592 C CA . LEU A 1 77 ? 17.037 -3.702 -22.809 1.00 95.69 77 LEU A CA 1
ATOM 593 C C . LEU A 1 77 ? 17.167 -3.234 -21.367 1.00 95.69 77 LEU A C 1
ATOM 595 O O . LEU A 1 77 ? 16.319 -3.582 -20.552 1.00 95.69 77 LEU A O 1
ATOM 599 N N . HIS A 1 78 ? 18.178 -2.422 -21.052 1.00 95.38 78 HIS A N 1
ATOM 600 C CA . HIS A 1 78 ? 18.341 -1.894 -19.702 1.00 95.38 78 HIS A CA 1
ATOM 601 C C . HIS A 1 78 ? 17.116 -1.067 -19.298 1.00 95.38 78 HIS A C 1
ATOM 603 O O . HIS A 1 78 ? 16.531 -1.297 -18.244 1.00 95.38 78 HIS A O 1
ATOM 609 N N . ARG A 1 79 ? 16.642 -0.180 -20.185 1.00 94.50 79 ARG A N 1
ATOM 610 C CA . ARG A 1 79 ? 15.396 0.566 -19.956 1.00 94.50 79 ARG A CA 1
ATOM 611 C C . ARG A 1 79 ? 14.183 -0.357 -19.838 1.00 94.50 79 ARG A C 1
ATOM 613 O O . ARG A 1 79 ? 13.371 -0.161 -18.941 1.00 94.50 79 ARG A O 1
ATOM 620 N N . GLY A 1 80 ? 14.071 -1.366 -20.701 1.00 97.38 80 GLY A N 1
ATOM 621 C CA . GLY A 1 80 ? 12.998 -2.359 -20.641 1.00 97.38 80 GLY A CA 1
ATOM 622 C C . GLY A 1 80 ? 12.958 -3.103 -19.305 1.00 97.38 80 GLY A C 1
ATOM 623 O O . GLY A 1 80 ? 11.899 -3.188 -18.691 1.00 97.38 80 GLY A O 1
ATOM 624 N N . ALA A 1 81 ? 14.110 -3.563 -18.818 1.00 96.44 81 ALA A N 1
ATOM 625 C CA . ALA A 1 81 ? 14.239 -4.232 -17.528 1.00 96.44 81 ALA A CA 1
ATOM 626 C C . ALA A 1 81 ? 13.845 -3.308 -16.369 1.00 96.44 81 ALA A C 1
ATOM 628 O O . ALA A 1 81 ? 13.080 -3.715 -15.497 1.00 96.44 81 ALA A O 1
ATOM 629 N N . THR A 1 82 ? 14.289 -2.049 -16.387 1.00 97.56 82 THR A N 1
ATOM 630 C CA . THR A 1 82 ? 13.922 -1.064 -15.360 1.00 97.56 82 THR A CA 1
ATOM 631 C C . THR A 1 82 ? 12.416 -0.810 -15.332 1.00 97.56 82 THR A C 1
ATOM 633 O O . THR A 1 82 ? 11.813 -0.816 -14.259 1.00 97.56 82 THR A O 1
ATOM 636 N N . PHE A 1 83 ? 11.776 -0.638 -16.493 1.00 97.81 83 PHE A N 1
ATOM 637 C CA . PHE A 1 83 ? 10.323 -0.462 -16.554 1.00 97.81 83 PHE A CA 1
ATOM 638 C C . PHE A 1 83 ? 9.559 -1.730 -16.168 1.00 97.81 83 PHE A C 1
ATOM 640 O O . PHE A 1 83 ? 8.518 -1.625 -15.526 1.00 97.81 83 PHE A O 1
ATOM 647 N N . ALA A 1 84 ? 10.074 -2.917 -16.495 1.00 97.19 84 ALA A N 1
ATOM 648 C CA . ALA A 1 84 ? 9.483 -4.181 -16.065 1.00 97.19 84 ALA A CA 1
ATOM 649 C C . ALA A 1 84 ? 9.536 -4.336 -14.538 1.00 97.19 84 ALA A C 1
ATOM 651 O O . ALA A 1 84 ? 8.522 -4.653 -13.923 1.00 97.19 84 ALA A O 1
ATOM 652 N N . LEU A 1 85 ? 10.682 -4.036 -13.917 1.00 97.50 85 LEU A N 1
ATOM 653 C CA . LEU A 1 85 ? 10.841 -4.021 -12.460 1.00 97.50 85 LEU A CA 1
ATOM 654 C C . LEU A 1 85 ? 9.898 -3.011 -11.803 1.00 97.50 85 LEU A C 1
ATOM 656 O O . LEU A 1 85 ? 9.221 -3.346 -10.835 1.00 97.50 85 LEU A O 1
ATOM 660 N N . LEU A 1 86 ? 9.804 -1.797 -12.348 1.00 97.19 86 LEU A N 1
ATOM 661 C CA . LEU A 1 86 ? 8.915 -0.764 -11.817 1.00 97.19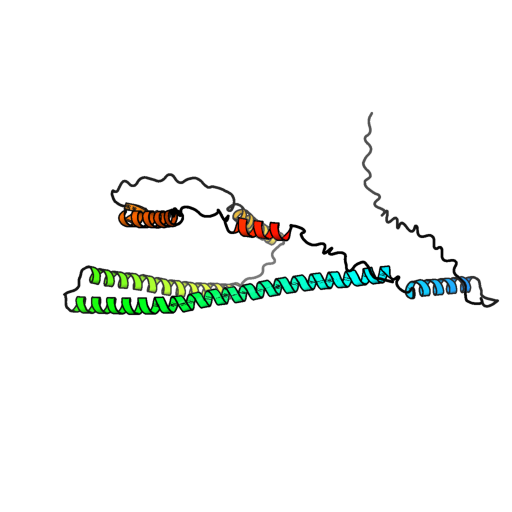 86 LEU A CA 1
ATOM 662 C C . LEU A 1 86 ? 7.429 -1.125 -11.983 1.00 97.19 86 LEU A C 1
ATOM 664 O O . LEU A 1 86 ? 6.616 -0.875 -11.097 1.00 97.19 86 LEU A O 1
ATOM 668 N N . GLY A 1 87 ? 7.065 -1.752 -13.102 1.00 98.38 87 GLY A N 1
ATOM 669 C CA . GLY A 1 87 ? 5.719 -2.276 -13.316 1.00 98.38 87 GLY A CA 1
ATOM 670 C C . GLY A 1 87 ? 5.390 -3.406 -12.341 1.00 98.38 87 GLY A C 1
ATOM 671 O O . GLY A 1 87 ? 4.320 -3.408 -11.735 1.00 98.38 87 GLY A O 1
ATOM 672 N N . PHE A 1 88 ? 6.326 -4.333 -12.132 1.00 97.94 88 PHE A N 1
ATOM 673 C CA . PHE A 1 88 ? 6.155 -5.457 -11.216 1.00 97.94 88 PHE A CA 1
ATOM 674 C C . PHE A 1 88 ? 5.981 -5.003 -9.761 1.00 97.94 88 PHE A C 1
ATOM 676 O O . PHE A 1 88 ? 5.092 -5.498 -9.063 1.00 97.94 88 PHE A O 1
ATOM 683 N N . THR A 1 89 ? 6.770 -4.027 -9.300 1.00 98.06 89 THR A N 1
ATOM 684 C CA . THR A 1 89 ? 6.607 -3.463 -7.950 1.00 98.06 89 THR A CA 1
ATOM 685 C C . THR A 1 89 ? 5.264 -2.750 -7.801 1.00 98.06 89 THR A C 1
ATOM 687 O O . THR A 1 89 ? 4.592 -2.929 -6.784 1.00 98.06 89 THR A O 1
ATOM 690 N N . GLY A 1 90 ? 4.818 -2.028 -8.834 1.00 98.31 90 GLY A N 1
ATOM 691 C CA . GLY A 1 90 ? 3.489 -1.416 -8.878 1.00 98.31 90 GLY A CA 1
ATOM 692 C C . GLY A 1 90 ? 2.355 -2.440 -8.762 1.00 98.31 90 GLY A C 1
ATOM 693 O O . GLY A 1 90 ? 1.475 -2.291 -7.914 1.00 98.31 90 GLY A O 1
ATOM 694 N N . ILE A 1 91 ? 2.396 -3.517 -9.553 1.00 98.00 91 ILE A N 1
ATOM 695 C CA . ILE A 1 91 ? 1.394 -4.597 -9.502 1.00 98.00 91 ILE A CA 1
ATOM 696 C C . ILE A 1 91 ? 1.389 -5.261 -8.121 1.00 98.00 91 ILE A C 1
ATOM 698 O O . ILE A 1 91 ? 0.326 -5.459 -7.534 1.00 98.00 91 ILE A O 1
ATOM 702 N N . THR A 1 92 ? 2.569 -5.542 -7.564 1.00 97.75 92 THR A N 1
ATOM 703 C CA . THR A 1 92 ? 2.702 -6.143 -6.228 1.00 97.75 92 THR A CA 1
ATOM 704 C C . THR A 1 92 ? 2.056 -5.266 -5.151 1.00 97.75 92 THR A C 1
ATOM 706 O O . THR A 1 92 ? 1.326 -5.771 -4.297 1.00 97.75 92 THR A O 1
ATOM 709 N N . ALA A 1 93 ? 2.248 -3.944 -5.215 1.00 98.06 93 ALA A N 1
ATOM 710 C CA . ALA A 1 93 ? 1.620 -3.008 -4.285 1.00 98.06 93 ALA A CA 1
ATOM 711 C C . ALA A 1 93 ? 0.084 -3.008 -4.402 1.00 98.06 93 ALA A C 1
ATOM 713 O O . ALA A 1 93 ? -0.610 -3.028 -3.384 1.00 98.06 93 ALA A O 1
ATOM 714 N N . VAL A 1 94 ? -0.458 -3.047 -5.625 1.00 98.25 94 VAL A N 1
ATOM 715 C CA . VAL A 1 94 ? -1.912 -3.123 -5.853 1.00 98.25 94 VAL A CA 1
ATOM 716 C C . VAL A 1 94 ? -2.492 -4.416 -5.276 1.00 98.25 94 VAL A C 1
ATOM 718 O O . VAL A 1 94 ? -3.509 -4.374 -4.582 1.00 98.25 94 VAL A O 1
ATOM 721 N N . VAL A 1 95 ? -1.825 -5.555 -5.489 1.00 97.94 95 VAL A N 1
ATOM 722 C CA . VAL A 1 95 ? -2.246 -6.849 -4.928 1.00 97.94 95 VAL A CA 1
ATOM 723 C C . VAL A 1 95 ? -2.212 -6.828 -3.396 1.00 97.94 95 VAL A C 1
ATOM 725 O O . VAL A 1 95 ? -3.146 -7.315 -2.760 1.00 97.94 95 VAL A O 1
ATOM 728 N N . ALA A 1 96 ? -1.195 -6.213 -2.786 1.00 97.56 96 ALA A N 1
ATOM 729 C CA . ALA A 1 96 ? -1.104 -6.086 -1.332 1.00 97.56 96 ALA A CA 1
ATOM 730 C C . ALA A 1 96 ? -2.255 -5.250 -0.745 1.00 97.56 96 ALA A C 1
ATOM 732 O O . ALA A 1 96 ? -2.896 -5.668 0.224 1.00 97.56 96 ALA A O 1
ATOM 733 N N . VAL A 1 97 ? -2.567 -4.098 -1.353 1.00 97.81 97 VAL A N 1
ATOM 734 C CA . VAL A 1 97 ? -3.699 -3.251 -0.935 1.00 97.81 97 VAL A CA 1
ATOM 735 C C . VAL A 1 97 ? -5.022 -3.998 -1.100 1.00 97.81 97 VAL A C 1
ATOM 737 O O . VAL A 1 97 ? -5.861 -3.967 -0.198 1.00 97.81 97 VAL A O 1
ATOM 740 N N . TYR A 1 98 ? -5.194 -4.723 -2.208 1.00 97.25 98 TYR A N 1
ATOM 741 C CA . TYR A 1 98 ? -6.374 -5.551 -2.442 1.00 97.25 98 TYR A CA 1
ATOM 742 C C . TYR A 1 98 ? -6.523 -6.655 -1.384 1.00 97.25 98 TYR A C 1
ATOM 744 O O . TYR A 1 98 ? -7.606 -6.829 -0.822 1.00 97.25 98 TYR A O 1
ATOM 752 N N . GLY A 1 99 ? -5.435 -7.356 -1.046 1.00 96.50 99 GLY A N 1
ATOM 753 C CA . GLY A 1 99 ? -5.424 -8.380 0.000 1.00 96.50 99 GLY A CA 1
ATOM 754 C C . GLY A 1 99 ? -5.790 -7.815 1.374 1.00 96.50 99 GLY A C 1
ATOM 755 O O . GLY A 1 99 ? -6.639 -8.370 2.075 1.00 96.50 99 GLY A O 1
ATOM 756 N N . MET A 1 100 ? -5.226 -6.660 1.731 1.00 95.25 100 MET A N 1
ATOM 757 C CA . MET A 1 100 ? -5.536 -5.988 2.992 1.00 95.25 100 MET A CA 1
ATOM 758 C C . MET A 1 100 ? -7.003 -5.534 3.045 1.00 95.25 100 MET A C 1
ATOM 760 O O . MET A 1 100 ? -7.678 -5.736 4.056 1.00 95.25 100 MET A O 1
ATOM 764 N N . PHE A 1 101 ? -7.540 -5.001 1.944 1.00 95.56 101 PHE A N 1
ATOM 765 C CA . PHE A 1 101 ? -8.952 -4.629 1.846 1.00 95.56 101 PHE A CA 1
ATOM 766 C C . PHE A 1 101 ? -9.883 -5.848 1.958 1.00 95.56 101 PHE A C 1
ATOM 768 O O . PHE A 1 101 ? -10.867 -5.818 2.704 1.00 95.56 101 PHE A O 1
ATOM 775 N N . SER A 1 102 ? -9.549 -6.948 1.280 1.00 92.50 102 SER A N 1
ATOM 776 C CA . SER A 1 102 ? -10.298 -8.208 1.349 1.00 92.50 102 SER A CA 1
ATOM 777 C C . SER A 1 102 ? -10.360 -8.755 2.783 1.00 92.50 102 SER A C 1
ATOM 779 O O . SER A 1 102 ? -11.440 -9.054 3.297 1.00 92.50 102 SER A O 1
ATOM 781 N N . LEU A 1 103 ? -9.234 -8.758 3.505 1.00 91.88 103 LEU A N 1
ATOM 782 C CA . LEU A 1 103 ? -9.183 -9.212 4.898 1.00 91.88 103 LEU A CA 1
ATOM 783 C C . LEU A 1 103 ? -10.017 -8.323 5.838 1.00 91.88 103 LEU A C 1
ATOM 785 O O . LEU A 1 103 ? -10.731 -8.810 6.723 1.00 91.88 103 LEU A O 1
ATOM 789 N N . VAL A 1 104 ? -9.967 -7.004 5.637 1.00 92.56 104 VAL A N 1
ATOM 790 C CA . VAL A 1 104 ? -10.758 -6.045 6.422 1.00 92.56 104 VAL A CA 1
ATOM 791 C C . VAL A 1 104 ? -12.253 -6.242 6.180 1.00 92.56 104 VAL A C 1
ATOM 793 O O . VAL A 1 104 ? -13.033 -6.252 7.131 1.00 92.56 104 VAL A O 1
ATOM 796 N N . THR A 1 105 ? -12.683 -6.414 4.932 1.00 91.75 105 THR A N 1
ATOM 797 C CA . THR A 1 105 ? -14.110 -6.596 4.628 1.00 91.75 105 THR A CA 1
ATOM 798 C C . THR A 1 105 ? -14.658 -7.915 5.173 1.00 91.75 105 THR A C 1
ATOM 800 O O . THR A 1 105 ? -15.759 -7.921 5.729 1.00 91.75 105 THR A O 1
ATOM 803 N N . HIS A 1 106 ? -13.888 -9.005 5.103 1.00 87.56 106 HIS A N 1
ATOM 804 C CA . HIS A 1 106 ? -14.300 -10.296 5.655 1.00 87.56 106 HIS A CA 1
ATOM 805 C C . HIS A 1 106 ? -14.371 -10.271 7.189 1.00 87.56 106 HIS A C 1
ATOM 807 O O . HIS A 1 106 ? -15.395 -10.632 7.775 1.00 87.56 106 HIS A O 1
ATOM 813 N N . SER A 1 107 ? -13.337 -9.737 7.849 1.00 88.56 107 SER A N 1
ATOM 814 C CA . SER A 1 107 ? -13.318 -9.609 9.314 1.00 88.56 107 SER A CA 1
ATOM 815 C C . SER A 1 107 ? -14.399 -8.665 9.842 1.00 88.56 107 SER A C 1
ATOM 817 O O . SER A 1 107 ? -14.920 -8.880 10.934 1.00 88.56 107 SER A O 1
ATOM 819 N N . ARG A 1 108 ? -14.810 -7.653 9.067 1.00 90.38 108 ARG A N 1
ATOM 820 C CA . ARG A 1 108 ? -15.939 -6.784 9.429 1.00 90.38 108 ARG A CA 1
ATOM 821 C C . ARG A 1 108 ? -17.256 -7.544 9.544 1.00 90.38 108 ARG A C 1
ATOM 823 O O . ARG A 1 108 ? -18.040 -7.208 10.422 1.00 90.38 108 ARG A O 1
ATOM 830 N N . ARG A 1 109 ? -17.518 -8.542 8.696 1.00 87.50 109 ARG A N 1
ATOM 831 C CA . ARG A 1 109 ? -18.779 -9.305 8.749 1.00 87.50 109 ARG A CA 1
ATOM 832 C C . ARG A 1 109 ? -18.841 -10.197 9.986 1.00 87.50 109 ARG A C 1
ATOM 834 O O . ARG A 1 109 ? -19.838 -10.165 10.695 1.00 87.50 109 ARG A O 1
ATOM 841 N N . GLN A 1 110 ? -17.754 -10.908 10.284 1.00 87.81 110 GLN A N 1
ATOM 842 C CA . GLN A 1 110 ? -17.660 -11.745 11.486 1.00 87.81 110 GLN A CA 1
ATOM 843 C C . GLN A 1 110 ? -17.737 -10.907 12.767 1.00 87.81 110 GLN A C 1
ATOM 845 O O . GLN A 1 110 ? -18.476 -11.243 13.688 1.00 87.81 110 GLN A O 1
ATOM 850 N N . LYS A 1 111 ? -17.031 -9.768 12.800 1.00 89.94 111 LYS A N 1
ATOM 851 C CA . LYS A 1 111 ? -17.085 -8.842 13.937 1.00 89.94 111 LYS A CA 1
ATOM 852 C C . LYS A 1 111 ? -18.474 -8.253 14.138 1.00 89.94 111 LYS A C 1
ATOM 854 O O . LYS A 1 111 ? -18.863 -8.099 15.281 1.00 89.94 111 LYS A O 1
ATOM 859 N N . LYS A 1 112 ? -19.219 -7.940 13.070 1.00 91.19 112 LYS A N 1
ATOM 860 C CA . LYS A 1 112 ? -20.598 -7.439 13.193 1.00 91.19 112 LYS A CA 1
ATOM 861 C C . LYS A 1 112 ? -21.497 -8.439 13.910 1.00 91.19 112 LYS A C 1
ATOM 863 O O . LYS A 1 112 ? -22.066 -8.079 14.924 1.00 91.19 112 LYS A O 1
ATOM 868 N N . ALA A 1 113 ? -21.528 -9.692 13.455 1.00 91.00 113 ALA A N 1
ATOM 869 C CA . ALA A 1 113 ? -22.353 -10.718 14.093 1.00 91.00 113 ALA A CA 1
ATOM 870 C C . ALA A 1 113 ? -21.981 -10.932 15.572 1.00 91.00 113 ALA A C 1
ATOM 872 O O . ALA A 1 113 ? -22.859 -11.038 16.419 1.00 91.00 113 ALA A O 1
ATOM 873 N N . PHE A 1 114 ? -20.680 -10.934 15.886 1.00 92.44 114 PHE A N 1
ATOM 874 C CA . PHE A 1 114 ? -20.207 -11.026 17.268 1.00 92.44 114 PHE A CA 1
ATOM 875 C C . PHE A 1 114 ? -20.613 -9.806 18.112 1.00 92.44 114 PHE A C 1
ATOM 877 O O . PHE A 1 114 ? -21.094 -9.960 19.230 1.00 92.44 114 PHE A O 1
ATOM 884 N N . ILE A 1 115 ? -20.448 -8.593 17.574 1.00 93.75 115 ILE A N 1
ATOM 885 C CA . ILE A 1 115 ? -20.831 -7.350 18.256 1.00 93.75 115 ILE A CA 1
ATOM 886 C C . ILE A 1 115 ? -22.337 -7.323 18.506 1.00 93.75 115 ILE A C 1
ATOM 888 O O . ILE A 1 115 ? -22.743 -6.971 19.605 1.00 93.75 115 ILE A O 1
ATOM 892 N N . ASP A 1 116 ? -23.151 -7.723 17.530 1.00 93.56 116 ASP A N 1
ATOM 893 C CA . ASP A 1 116 ? -24.605 -7.756 17.679 1.00 93.56 116 ASP A CA 1
ATOM 894 C C . ASP A 1 116 ? -25.008 -8.715 18.815 1.00 93.56 116 ASP A C 1
ATOM 896 O O . ASP A 1 116 ? -25.769 -8.327 19.700 1.00 93.56 116 ASP A O 1
ATOM 900 N N . SER A 1 117 ? -24.405 -9.912 18.879 1.00 92.88 117 SER A N 1
ATOM 901 C CA . SER A 1 117 ? -24.649 -10.849 19.985 1.00 92.88 117 SER A CA 1
ATOM 902 C C . SER A 1 117 ? -24.172 -10.332 21.348 1.00 92.88 117 SER A C 1
ATOM 904 O O . SER A 1 117 ? -24.839 -10.553 22.358 1.00 92.88 117 SER A O 1
ATOM 906 N N . GLU A 1 118 ? -23.043 -9.619 21.393 1.00 93.12 118 GLU A N 1
ATOM 907 C CA . GLU A 1 118 ? -22.508 -9.071 22.643 1.00 93.12 118 GLU A CA 1
ATOM 908 C C . GLU A 1 118 ? -23.341 -7.877 23.134 1.00 93.12 118 GLU A C 1
ATOM 910 O O . GLU A 1 118 ? -23.587 -7.738 24.330 1.00 93.12 118 GLU A O 1
ATOM 915 N N . LEU A 1 119 ? -23.852 -7.049 22.216 1.00 93.31 119 LEU A N 1
ATOM 916 C CA . LEU A 1 119 ? -24.779 -5.961 22.533 1.00 93.31 119 LEU A CA 1
ATOM 917 C C . LEU A 1 119 ? -26.092 -6.490 23.110 1.00 93.31 119 LEU A C 1
ATOM 919 O O . LEU A 1 119 ? -26.604 -5.926 24.077 1.00 93.31 119 LEU A O 1
ATOM 923 N N . ASP A 1 120 ? -26.633 -7.572 22.553 1.00 94.44 120 ASP A N 1
ATOM 924 C CA . ASP A 1 120 ? -27.839 -8.195 23.095 1.00 94.44 120 ASP A CA 1
ATOM 925 C C . ASP A 1 120 ? -27.586 -8.809 24.479 1.00 94.44 120 ASP A C 1
ATOM 927 O O . ASP A 1 120 ? -28.414 -8.650 25.380 1.00 94.44 120 ASP A O 1
ATOM 931 N N . ARG A 1 121 ? -26.407 -9.410 24.700 1.00 92.06 121 ARG A N 1
ATOM 932 C CA . ARG A 1 121 ? -25.984 -9.893 26.025 1.00 92.06 121 ARG A CA 1
ATOM 933 C C . ARG A 1 121 ? -25.874 -8.756 27.047 1.00 92.06 121 ARG A C 1
ATOM 935 O O . ARG A 1 121 ? -26.346 -8.910 28.173 1.00 92.06 121 ARG A O 1
ATOM 942 N N . LEU A 1 122 ? -25.309 -7.612 26.659 1.00 94.12 122 LEU A N 1
ATOM 943 C CA . LEU A 1 122 ? -25.218 -6.417 27.507 1.00 94.12 122 LEU A CA 1
ATOM 944 C C . LEU A 1 122 ? -26.602 -5.854 27.851 1.00 94.12 122 LEU A C 1
ATOM 946 O O . LEU A 1 122 ? -26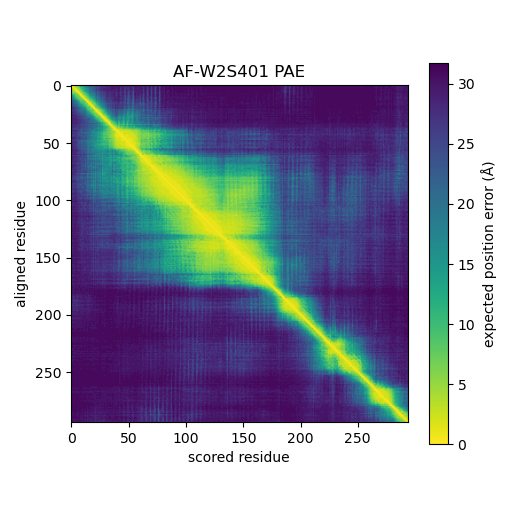.872 -5.553 29.013 1.00 94.12 122 LEU A O 1
ATOM 950 N N . ARG A 1 123 ? -27.515 -5.770 26.874 1.00 94.00 123 ARG A N 1
ATOM 951 C CA . ARG A 1 123 ? -28.904 -5.340 27.116 1.00 94.00 123 ARG A CA 1
ATOM 952 C C . ARG A 1 123 ? -29.628 -6.279 28.076 1.00 94.00 123 ARG A C 1
ATOM 954 O O . ARG A 1 123 ? -30.347 -5.808 28.954 1.00 94.00 123 ARG A O 1
ATOM 961 N N . ALA A 1 124 ? -29.434 -7.589 27.934 1.00 94.50 124 ALA A N 1
ATOM 962 C CA . ALA A 1 124 ? -30.015 -8.575 28.839 1.00 94.50 124 ALA A CA 1
ATOM 963 C C . ALA A 1 124 ? -29.479 -8.415 30.273 1.00 94.50 124 ALA A C 1
ATOM 965 O O . ALA A 1 124 ? -30.266 -8.410 31.219 1.00 94.50 124 ALA A O 1
ATOM 966 N N . ALA A 1 125 ? -28.167 -8.202 30.432 1.00 94.12 125 ALA A N 1
ATOM 967 C CA . ALA A 1 125 ? -27.545 -7.920 31.726 1.00 94.12 125 ALA A CA 1
ATOM 968 C C . ALA A 1 125 ? -28.089 -6.628 32.363 1.00 94.12 125 ALA A C 1
ATOM 970 O O . ALA A 1 125 ? -28.451 -6.626 33.538 1.00 94.12 125 ALA A O 1
ATOM 971 N N . GLN A 1 126 ? -28.234 -5.549 31.583 1.00 93.75 126 GLN A N 1
ATOM 972 C CA . GLN A 1 126 ? -28.849 -4.299 32.049 1.00 93.75 126 GLN A CA 1
ATOM 973 C C . GLN A 1 126 ? -30.297 -4.513 32.510 1.00 93.75 126 GLN A C 1
ATOM 975 O O . GLN A 1 126 ? -30.686 -4.029 33.571 1.00 93.75 126 GLN A O 1
ATOM 980 N N . GLN A 1 127 ? -31.100 -5.267 31.754 1.00 96.19 127 GLN A N 1
ATOM 981 C CA . GLN A 1 127 ? -32.482 -5.567 32.140 1.00 96.19 127 GLN A CA 1
ATOM 982 C C . GLN A 1 127 ? -32.565 -6.402 33.424 1.00 96.19 127 GLN A C 1
ATOM 984 O O . GLN A 1 127 ? -33.417 -6.122 34.264 1.00 96.19 127 GLN A O 1
ATOM 989 N N . ALA A 1 128 ? -31.693 -7.398 33.596 1.00 93.25 128 ALA A N 1
ATOM 990 C CA . ALA A 1 128 ? -31.637 -8.211 34.811 1.00 93.25 128 ALA A CA 1
ATOM 991 C C . ALA A 1 128 ? -31.196 -7.389 36.033 1.00 93.25 128 ALA A C 1
ATOM 993 O O . ALA A 1 128 ? -31.782 -7.516 37.107 1.00 93.25 128 ALA A O 1
ATOM 994 N N . PHE A 1 129 ? -30.239 -6.474 35.848 1.00 94.19 129 PHE A N 1
ATOM 995 C CA . PHE A 1 129 ? -29.805 -5.542 36.890 1.00 94.19 129 PHE A CA 1
ATOM 996 C C . PHE A 1 129 ? -30.939 -4.629 37.353 1.00 94.19 129 PHE A C 1
ATOM 998 O O . PHE A 1 129 ? -31.170 -4.497 38.552 1.00 94.19 129 PHE A O 1
ATOM 1005 N N . LEU A 1 130 ? -31.704 -4.065 36.414 1.00 95.44 130 LEU A N 1
ATOM 1006 C CA . LEU A 1 130 ? -32.867 -3.235 36.739 1.00 95.44 130 LEU A CA 1
ATOM 1007 C C . LEU A 1 130 ? -33.980 -4.018 37.449 1.00 95.44 130 LEU A C 1
ATOM 1009 O O . LEU A 1 130 ? -34.720 -3.440 38.241 1.00 95.44 130 LEU A O 1
ATOM 1013 N N . ARG A 1 131 ? -34.099 -5.323 37.181 1.00 94.19 131 ARG A N 1
ATOM 1014 C CA . ARG A 1 131 ? -35.030 -6.221 37.883 1.00 94.19 131 ARG A CA 1
ATOM 1015 C C . ARG A 1 131 ? -34.517 -6.670 39.255 1.00 94.19 131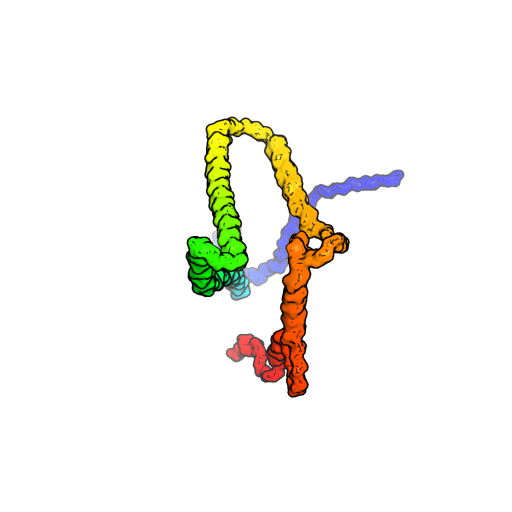 ARG A C 1
ATOM 1017 O O . ARG A 1 131 ? -35.290 -7.236 40.015 1.00 94.19 131 ARG A O 1
ATOM 1024 N N . GLY A 1 132 ? -33.249 -6.409 39.577 1.00 93.25 132 GLY A N 1
ATOM 1025 C CA . GLY A 1 132 ? -32.610 -6.844 40.822 1.00 93.25 132 GLY A CA 1
ATOM 1026 C C . GLY A 1 132 ? -32.212 -8.325 40.848 1.00 93.25 132 GLY A C 1
ATOM 1027 O O . GLY A 1 132 ? -31.791 -8.815 41.889 1.00 93.25 132 GLY A O 1
ATOM 1028 N N . GLU A 1 133 ? -32.309 -9.028 39.717 1.00 94.62 133 GLU A N 1
ATOM 1029 C CA . GLU A 1 133 ? -31.998 -10.462 39.572 1.00 94.62 133 GLU A CA 1
ATOM 1030 C C . GLU A 1 133 ? -30.681 -10.688 38.808 1.00 94.62 133 GLU A C 1
ATOM 1032 O O . GLU A 1 133 ? -30.475 -11.735 38.196 1.00 94.62 133 GLU A O 1
ATOM 1037 N N . ALA A 1 134 ? -29.796 -9.687 38.778 1.00 90.44 134 ALA A N 1
ATOM 1038 C CA . ALA A 1 134 ? -28.543 -9.792 38.043 1.00 90.44 134 ALA A CA 1
ATOM 1039 C C . ALA A 1 134 ? -27.616 -10.849 38.645 1.00 90.44 134 ALA A C 1
ATOM 1041 O O . ALA A 1 134 ? -27.299 -10.826 39.835 1.00 90.44 134 ALA A O 1
ATOM 1042 N N . ASP A 1 135 ? -27.124 -11.724 37.776 1.00 92.38 135 ASP A N 1
ATOM 1043 C CA . ASP A 1 135 ? -26.090 -12.689 38.122 1.00 92.38 135 ASP A CA 1
ATOM 1044 C C . ASP A 1 135 ? -24.707 -12.013 38.236 1.00 92.38 135 ASP A C 1
ATOM 1046 O O . ASP A 1 135 ? -24.452 -10.956 37.647 1.00 92.38 135 ASP A O 1
ATOM 1050 N N . ALA A 1 136 ? -23.779 -12.637 38.964 1.00 92.31 136 ALA A N 1
ATOM 1051 C CA . ALA A 1 136 ? -22.427 -12.113 39.165 1.00 92.31 136 ALA A CA 1
ATOM 1052 C C . ALA A 1 136 ? -21.673 -11.916 37.836 1.00 92.31 136 ALA A C 1
ATOM 1054 O O . ALA A 1 136 ? -20.924 -10.949 37.677 1.00 92.31 136 ALA A O 1
ATOM 1055 N N . GLU A 1 137 ? -21.907 -12.786 36.847 1.00 88.50 137 GLU A N 1
ATOM 1056 C CA . GLU A 1 137 ? -21.333 -12.628 35.507 1.00 88.50 137 GLU A CA 1
ATOM 1057 C 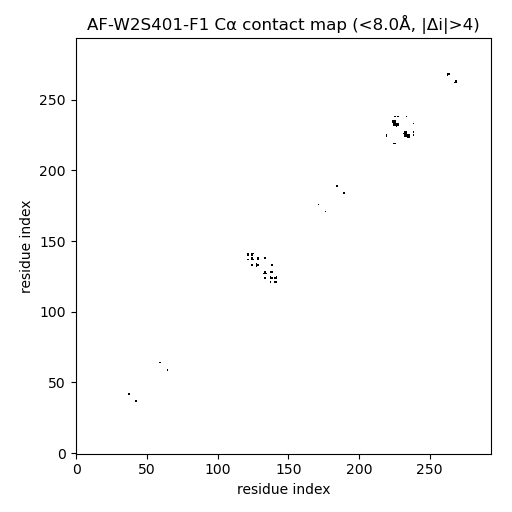C . GLU A 1 137 ? -21.884 -11.397 34.772 1.00 88.50 137 GLU A C 1
ATOM 1059 O O . GLU A 1 137 ? -21.149 -10.723 34.051 1.00 88.50 137 GLU A O 1
ATOM 1064 N N . GLN A 1 138 ? -23.164 -11.072 34.968 1.00 91.69 138 GLN A N 1
ATOM 1065 C CA . GLN A 1 138 ? -23.817 -9.919 34.342 1.00 91.69 138 GLN A CA 1
ATOM 1066 C C . GLN A 1 138 ? -23.333 -8.602 34.953 1.00 91.69 138 GLN A C 1
ATOM 1068 O O . GLN A 1 138 ? -23.094 -7.641 34.221 1.00 91.69 138 GLN A O 1
ATOM 1073 N N . LEU A 1 139 ? -23.120 -8.576 36.272 1.00 92.12 139 LEU A N 1
ATOM 1074 C CA . LEU A 1 139 ? -22.512 -7.441 36.970 1.00 92.12 139 LEU A CA 1
ATOM 1075 C C . LEU A 1 139 ? -21.077 -7.185 36.494 1.00 92.12 139 LEU A C 1
ATOM 1077 O O . LEU A 1 139 ? -20.721 -6.049 36.187 1.00 92.12 139 LEU A O 1
ATOM 1081 N N . HIS A 1 140 ? -20.269 -8.236 36.350 1.00 91.62 140 HIS A N 1
ATOM 1082 C CA . HIS A 1 140 ? -18.898 -8.094 35.859 1.00 91.62 140 HIS A CA 1
ATOM 1083 C C . HIS A 1 140 ? -18.841 -7.618 34.394 1.00 91.62 140 HIS A C 1
ATOM 1085 O O . HIS A 1 140 ? -17.969 -6.826 34.039 1.00 91.62 140 HIS A O 1
ATOM 1091 N N . LEU A 1 141 ? -19.791 -8.031 33.545 1.00 92.12 141 LEU A N 1
ATOM 1092 C CA . LEU A 1 141 ? -19.908 -7.512 32.174 1.00 92.12 141 LEU A CA 1
ATOM 1093 C C . LEU A 1 141 ? -20.205 -6.004 32.142 1.00 92.12 141 LEU A C 1
ATOM 1095 O O . LEU A 1 141 ? -19.636 -5.292 31.316 1.00 92.12 141 LEU A O 1
ATOM 1099 N N . LEU A 1 142 ? -21.046 -5.508 33.055 1.00 92.50 142 LEU A N 1
ATOM 1100 C CA . LEU A 1 142 ? -21.345 -4.077 33.204 1.00 92.50 142 LEU A CA 1
ATOM 1101 C C . LEU A 1 142 ? -20.119 -3.274 33.666 1.00 92.50 142 LEU A C 1
ATOM 1103 O O . LEU A 1 142 ? -19.841 -2.192 33.150 1.00 92.50 142 LEU A O 1
ATOM 1107 N N . GLU A 1 143 ? -19.338 -3.809 34.604 1.00 93.00 143 GLU A N 1
ATOM 1108 C CA . GLU A 1 143 ? -18.073 -3.186 35.013 1.00 93.00 143 GLU A CA 1
ATOM 1109 C C . GLU A 1 143 ? -17.056 -3.155 33.867 1.00 93.00 143 GLU A C 1
ATOM 1111 O O . GLU A 1 143 ? -16.364 -2.153 33.662 1.00 93.00 143 GLU A O 1
ATOM 1116 N N . GLN A 1 144 ? -16.983 -4.236 33.088 1.00 91.19 144 GLN A N 1
ATOM 1117 C CA . GLN A 1 144 ? -16.098 -4.332 31.934 1.00 91.19 144 GLN A CA 1
ATOM 1118 C C . GLN A 1 144 ? -16.487 -3.347 30.822 1.00 91.19 144 GLN A C 1
ATOM 1120 O O . GLN A 1 144 ? -15.596 -2.772 30.191 1.00 91.19 144 GLN A O 1
ATOM 1125 N N . GLU A 1 145 ? -17.784 -3.117 30.599 1.00 90.69 145 GLU A N 1
ATOM 1126 C CA . GLU A 1 145 ? -18.271 -2.064 29.703 1.00 90.69 145 GLU A CA 1
ATOM 1127 C C . GLU A 1 145 ? -17.789 -0.694 30.185 1.00 90.69 145 GLU A C 1
ATOM 1129 O O . GLU A 1 145 ? -17.119 0.013 29.432 1.00 90.69 145 GLU A O 1
ATOM 1134 N N . ARG A 1 146 ? -18.026 -0.358 31.458 1.00 90.62 146 ARG A N 1
ATOM 1135 C CA . ARG A 1 146 ? -17.613 0.925 32.041 1.00 90.62 146 ARG A CA 1
ATOM 1136 C C . ARG A 1 146 ? -16.102 1.153 31.929 1.00 90.62 146 ARG A C 1
ATOM 1138 O O . ARG A 1 146 ? -15.659 2.226 31.519 1.00 90.62 146 ARG A O 1
ATOM 1145 N N . ALA A 1 147 ? -15.299 0.126 32.207 1.00 88.75 147 ALA A N 1
ATOM 1146 C CA . ALA A 1 147 ? -13.848 0.175 32.024 1.00 88.75 147 ALA A CA 1
ATOM 1147 C C . ALA A 1 147 ? -13.445 0.342 30.543 1.00 88.75 147 ALA A C 1
ATOM 1149 O O . ALA A 1 147 ? -12.475 1.035 30.220 1.00 88.75 147 ALA A O 1
ATOM 1150 N N . GLY A 1 148 ? -14.191 -0.278 29.627 1.00 86.00 148 GLY A N 1
ATOM 1151 C CA . GLY A 1 148 ? -14.020 -0.125 28.184 1.00 86.00 148 GLY A CA 1
ATOM 1152 C C . GLY A 1 148 ? -14.333 1.291 27.695 1.00 86.00 148 GLY A C 1
ATOM 1153 O O . GLY A 1 148 ? -13.564 1.850 26.906 1.00 86.00 148 GLY A O 1
ATOM 1154 N N . GLU A 1 149 ? -15.409 1.898 28.193 1.00 86.94 149 GLU A N 1
ATOM 1155 C CA . GLU A 1 149 ? -15.799 3.271 27.869 1.00 86.94 149 GLU A CA 1
ATOM 1156 C C . GLU A 1 149 ? -14.756 4.287 28.336 1.00 86.94 149 GLU A C 1
ATOM 1158 O O . GLU A 1 149 ? -14.382 5.180 27.572 1.00 86.94 149 GLU A O 1
ATOM 1163 N N . GLU A 1 150 ? -14.206 4.116 29.540 1.00 88.38 150 GLU A N 1
ATOM 1164 C CA . GLU A 1 150 ? -13.135 4.976 30.048 1.00 88.38 150 GLU A CA 1
ATOM 1165 C C . GLU A 1 150 ? -11.872 4.900 29.179 1.00 88.38 150 GLU A C 1
ATOM 1167 O O . GLU A 1 150 ? -11.242 5.923 28.894 1.00 88.38 150 GLU A O 1
ATOM 1172 N N . MET A 1 151 ? -11.498 3.704 28.711 1.00 82.81 151 MET A N 1
ATOM 1173 C CA . MET A 1 151 ? -10.369 3.543 27.789 1.00 82.81 151 MET A CA 1
ATOM 1174 C C . MET A 1 151 ? -10.655 4.154 26.412 1.00 82.81 151 MET A C 1
ATOM 1176 O O . MET A 1 151 ? -9.776 4.791 25.827 1.00 82.81 151 MET A O 1
ATOM 1180 N N . ALA A 1 152 ? -11.877 4.009 25.896 1.00 88.94 152 ALA A N 1
ATOM 1181 C CA . ALA A 1 152 ? -12.278 4.612 24.629 1.00 88.94 152 ALA A CA 1
ATOM 1182 C C . ALA A 1 152 ? -12.311 6.148 24.706 1.00 88.94 152 ALA A C 1
ATOM 1184 O O . ALA A 1 152 ? -11.906 6.820 23.753 1.00 88.94 152 ALA A O 1
ATOM 1185 N N . ALA A 1 153 ? -12.754 6.708 25.835 1.00 89.44 153 ALA A N 1
ATOM 1186 C CA . ALA A 1 153 ? -12.731 8.142 26.102 1.00 89.44 153 ALA A CA 1
ATOM 1187 C C . ALA A 1 153 ? -11.292 8.670 26.167 1.00 89.44 153 ALA A C 1
ATOM 1189 O O . ALA A 1 153 ? -10.969 9.628 25.464 1.00 89.44 153 ALA A O 1
ATOM 1190 N N . LYS A 1 154 ? -10.405 7.987 26.905 1.00 90.69 154 LYS A N 1
ATOM 1191 C CA . LYS A 1 154 ? -8.969 8.316 26.961 1.00 90.69 154 LYS A CA 1
ATOM 1192 C C . LYS A 1 154 ? -8.324 8.274 25.579 1.00 90.69 154 LYS A C 1
ATOM 1194 O O . LYS A 1 154 ? -7.619 9.201 25.208 1.00 90.69 154 LYS A O 1
ATOM 1199 N N . TRP A 1 155 ? -8.635 7.262 24.768 1.00 91.44 155 TRP A N 1
ATOM 1200 C CA . TRP A 1 155 ? -8.113 7.168 23.404 1.00 91.44 155 TRP A CA 1
ATOM 1201 C C . TRP A 1 155 ? -8.570 8.323 22.500 1.00 91.44 155 TRP A C 1
ATOM 1203 O O . TRP A 1 155 ? -7.792 8.826 21.685 1.00 91.44 155 TRP A O 1
ATOM 1213 N N . LYS A 1 156 ? -9.835 8.750 22.612 1.00 89.69 156 LYS A N 1
ATOM 1214 C CA . LYS A 1 156 ? -10.356 9.901 21.857 1.00 89.69 156 LYS A CA 1
ATOM 1215 C C . LYS A 1 156 ? -9.675 11.196 22.292 1.00 89.69 156 LYS A C 1
ATOM 1217 O O . LYS A 1 156 ? -9.191 11.924 21.428 1.00 89.69 156 LYS A O 1
ATOM 1222 N N . ASP A 1 157 ? -9.581 11.421 23.597 1.00 91.38 157 ASP A N 1
ATOM 1223 C CA . ASP A 1 157 ? -8.917 12.582 24.190 1.00 91.38 157 ASP A CA 1
ATOM 1224 C C . ASP A 1 157 ? -7.428 12.632 23.805 1.00 91.38 157 ASP A C 1
ATOM 1226 O O . ASP A 1 157 ? -6.937 13.651 23.323 1.00 91.38 157 ASP A O 1
ATOM 1230 N N . ASP A 1 158 ? -6.718 11.503 23.858 1.00 88.06 158 ASP A N 1
ATOM 1231 C CA . ASP A 1 158 ? -5.333 11.401 23.390 1.00 88.06 158 ASP A CA 1
ATOM 1232 C C . ASP A 1 158 ? -5.212 11.724 21.899 1.00 88.06 158 ASP A C 1
ATOM 1234 O O . ASP A 1 158 ? -4.294 12.431 21.478 1.00 88.06 158 ASP A O 1
ATOM 1238 N N . ARG A 1 159 ? -6.155 11.266 21.070 1.00 87.94 159 ARG A N 1
ATOM 1239 C CA . ARG A 1 159 ? -6.160 11.569 19.634 1.00 87.94 159 ARG A CA 1
ATOM 1240 C C . ARG A 1 159 ? -6.420 13.049 19.364 1.00 87.94 159 ARG A C 1
ATOM 1242 O O . ARG A 1 159 ? -5.832 13.608 18.438 1.00 87.94 159 ARG A O 1
ATOM 1249 N N . GLU A 1 160 ? -7.286 13.686 20.141 1.00 87.56 160 GLU A N 1
ATOM 1250 C CA . GLU A 1 160 ? -7.555 15.122 20.058 1.00 87.56 160 GLU A CA 1
ATOM 1251 C C . GLU A 1 160 ? -6.359 15.938 20.535 1.00 87.56 160 GLU A C 1
ATOM 1253 O O . GLU A 1 160 ? -5.919 16.836 19.819 1.00 87.56 160 GLU A O 1
ATOM 1258 N N . LYS A 1 161 ? -5.737 15.551 21.649 1.00 86.56 161 LYS A N 1
ATOM 1259 C CA . LYS A 1 161 ? -4.474 16.118 22.136 1.00 86.56 161 LYS A CA 1
ATOM 1260 C C . LYS A 1 161 ? -3.351 15.982 21.115 1.00 86.56 161 LYS A C 1
ATOM 1262 O O . LYS A 1 161 ? -2.566 16.908 20.942 1.00 86.56 161 LYS A O 1
ATOM 1267 N N . GLN A 1 162 ? -3.264 14.860 20.403 1.00 83.56 162 GLN A N 1
ATOM 1268 C CA . GLN A 1 162 ? -2.284 14.683 19.327 1.00 83.56 162 GLN A CA 1
ATOM 1269 C C . GLN A 1 162 ? -2.577 15.602 18.132 1.00 83.56 162 GLN A C 1
ATOM 1271 O O . GLN A 1 162 ? -1.653 16.192 17.571 1.00 83.56 162 GLN A O 1
ATOM 1276 N N . LYS A 1 163 ? -3.851 15.791 17.761 1.00 86.44 163 LYS A N 1
ATOM 1277 C CA . LYS A 1 163 ? -4.243 16.737 16.702 1.00 86.44 163 LYS A CA 1
ATOM 1278 C C . LYS A 1 163 ? -3.935 18.181 17.094 1.00 86.44 163 LYS A C 1
ATOM 1280 O O . LYS A 1 163 ? -3.336 18.902 16.300 1.00 86.44 163 LYS A O 1
ATOM 1285 N N . THR A 1 164 ? -4.302 18.598 18.304 1.00 79.88 164 THR A N 1
ATOM 1286 C CA . THR A 1 164 ? -4.059 19.961 18.796 1.00 79.88 164 THR A CA 1
ATOM 1287 C C . THR A 1 164 ? -2.570 20.223 18.992 1.00 79.88 164 THR A C 1
ATOM 1289 O O . THR A 1 164 ? -2.092 21.274 18.575 1.00 79.88 164 THR A O 1
ATOM 1292 N N . ARG A 1 165 ? -1.797 19.248 19.495 1.00 75.44 165 ARG A N 1
ATOM 1293 C CA . ARG A 1 165 ? -0.325 19.315 19.517 1.00 75.44 165 ARG A CA 1
ATOM 1294 C C . ARG A 1 165 ? 0.251 19.441 18.110 1.00 75.44 165 ARG A C 1
ATOM 1296 O O . ARG A 1 165 ? 1.078 20.316 17.888 1.00 75.44 165 ARG A O 1
ATOM 1303 N N . GLY A 1 166 ? -0.197 18.634 17.150 1.00 82.06 166 GLY A N 1
ATOM 1304 C CA . GLY A 1 166 ? 0.266 18.710 15.761 1.00 82.06 166 GLY A CA 1
ATOM 1305 C C . GLY A 1 166 ? -0.040 20.055 15.091 1.00 82.06 166 GLY A C 1
ATOM 1306 O O . GLY A 1 166 ? 0.785 20.572 14.340 1.00 82.06 166 GLY A O 1
ATOM 1307 N N . LEU A 1 167 ? -1.194 20.652 15.393 1.00 83.75 167 LEU A N 1
ATOM 1308 C CA . LEU A 1 167 ? -1.588 21.978 14.908 1.00 83.75 167 LEU A CA 1
ATOM 1309 C C . LEU A 1 167 ? -0.799 23.101 15.595 1.00 83.75 167 LEU A C 1
ATOM 1311 O O . LEU A 1 167 ? -0.321 24.007 14.918 1.00 83.75 167 LEU A O 1
ATOM 1315 N N . TRP A 1 168 ? -0.586 23.012 16.908 1.00 79.25 168 TRP A N 1
ATOM 1316 C CA . TRP A 1 168 ? 0.213 23.974 17.670 1.00 79.25 168 TRP A CA 1
ATOM 1317 C C . TRP A 1 168 ? 1.690 23.958 17.266 1.00 79.25 168 TRP A C 1
ATOM 1319 O O . TRP A 1 168 ? 2.300 25.012 17.129 1.00 79.25 168 TRP A O 1
ATOM 1329 N N . GLN A 1 169 ? 2.264 22.780 17.002 1.00 79.75 169 GLN A N 1
ATOM 1330 C CA . GLN A 1 169 ? 3.633 22.664 16.488 1.00 79.75 169 GLN A CA 1
ATOM 1331 C C . GLN A 1 169 ? 3.771 23.286 15.091 1.00 79.75 169 GLN A C 1
ATOM 1333 O O . GLN A 1 169 ? 4.756 23.969 14.819 1.00 79.75 169 GLN A O 1
ATOM 1338 N N . LYS A 1 170 ? 2.764 23.128 14.221 1.00 80.06 170 LYS A N 1
ATOM 1339 C CA . LYS A 1 170 ? 2.731 23.797 12.911 1.00 80.06 170 LYS A CA 1
ATOM 1340 C C . LYS A 1 170 ? 2.584 25.316 13.040 1.00 80.06 170 LYS A C 1
ATOM 1342 O O . LYS A 1 170 ? 3.322 26.043 12.387 1.00 80.06 170 LYS A O 1
ATOM 1347 N N . ALA A 1 171 ? 1.692 25.797 13.907 1.00 81.88 171 ALA A N 1
ATOM 1348 C CA . ALA A 1 171 ? 1.503 27.228 14.157 1.00 81.88 171 ALA A CA 1
ATOM 1349 C C . ALA A 1 171 ? 2.759 27.875 14.761 1.00 81.88 171 ALA A C 1
ATOM 1351 O O . ALA A 1 171 ? 3.194 28.927 14.297 1.00 81.88 171 ALA A O 1
ATOM 1352 N N . LYS A 1 172 ? 3.404 27.208 15.726 1.00 78.12 172 LYS A N 1
ATOM 1353 C CA . LYS A 1 172 ? 4.687 27.640 16.287 1.00 78.12 172 LYS A CA 1
ATOM 1354 C C . LYS A 1 172 ? 5.791 27.650 15.229 1.00 78.12 172 LYS A C 1
ATOM 1356 O O . LYS A 1 172 ? 6.590 28.574 15.231 1.00 78.12 172 LYS A O 1
ATOM 1361 N N . GLY A 1 173 ? 5.817 26.687 14.307 1.00 75.00 173 GLY A N 1
ATOM 1362 C CA . GLY A 1 173 ? 6.767 26.672 13.189 1.00 75.00 173 GLY A CA 1
ATOM 1363 C C . GLY A 1 173 ? 6.612 27.853 12.223 1.00 75.00 173 GLY A C 1
ATOM 1364 O O . GLY A 1 173 ? 7.609 28.348 11.712 1.00 75.00 173 GLY A O 1
ATOM 1365 N N . VAL A 1 174 ? 5.387 28.344 12.011 1.00 75.56 174 VAL A N 1
ATOM 1366 C CA . VAL A 1 174 ? 5.122 29.516 11.156 1.00 75.56 174 VAL A CA 1
ATOM 1367 C C . VAL A 1 174 ? 5.392 30.826 11.901 1.00 75.56 174 VAL A C 1
ATOM 1369 O O . VAL A 1 174 ? 6.029 31.717 11.351 1.00 75.56 174 VAL A O 1
ATOM 1372 N N . PHE A 1 175 ? 4.977 30.933 13.166 1.00 66.50 175 PHE A N 1
ATOM 1373 C CA . PHE A 1 175 ? 5.131 32.157 13.962 1.00 66.50 175 PHE A CA 1
ATOM 1374 C C . PHE A 1 175 ? 6.570 32.370 14.465 1.00 66.50 175 PHE A C 1
ATOM 1376 O O . PHE A 1 175 ? 7.057 33.494 14.501 1.00 66.50 175 PHE A O 1
ATOM 1383 N N . ALA A 1 176 ? 7.293 31.293 14.790 1.00 58.53 176 ALA A N 1
ATOM 1384 C CA . ALA A 1 176 ? 8.733 31.354 15.062 1.00 58.53 176 ALA A CA 1
ATOM 1385 C C . ALA A 1 176 ? 9.574 31.475 13.776 1.00 58.53 176 ALA A C 1
ATOM 1387 O O . ALA A 1 176 ? 10.761 31.766 13.855 1.00 58.53 176 ALA A O 1
ATOM 1388 N N . GLY A 1 177 ? 8.971 31.261 12.600 1.00 52.28 177 GLY A N 1
ATOM 1389 C CA . GLY A 1 177 ? 9.605 31.461 11.295 1.00 52.28 177 GLY A CA 1
ATOM 1390 C C . GLY A 1 177 ? 9.455 32.878 10.728 1.00 52.28 177 GLY A C 1
ATOM 1391 O O . GLY A 1 177 ? 10.069 33.174 9.709 1.00 52.28 177 GLY A O 1
ATOM 1392 N N . SER A 1 178 ? 8.662 33.757 11.357 1.00 49.62 178 SER A N 1
ATOM 1393 C CA . SER A 1 178 ? 8.384 35.116 10.857 1.00 49.62 178 SER A CA 1
ATOM 1394 C C . SER A 1 178 ? 8.911 36.241 11.753 1.00 49.62 178 SER A C 1
ATOM 1396 O O . SER A 1 178 ? 8.585 37.403 11.526 1.00 49.62 178 SER A O 1
ATOM 1398 N N . GLY A 1 179 ? 9.687 35.924 12.789 1.00 49.91 179 GLY A N 1
ATOM 1399 C CA . GLY A 1 179 ? 10.064 36.899 13.810 1.00 49.91 179 GLY A CA 1
ATOM 1400 C C . GLY A 1 179 ? 11.328 36.526 14.562 1.00 49.91 179 GLY A C 1
ATOM 1401 O O . GLY A 1 179 ? 11.290 36.445 15.781 1.00 49.91 179 GLY A O 1
ATOM 1402 N N . GLN A 1 180 ? 12.418 36.270 13.842 1.00 44.16 180 GLN A N 1
ATOM 1403 C CA . GLN A 1 180 ? 13.790 36.436 14.325 1.00 44.16 180 GLN A CA 1
ATOM 1404 C C . GLN A 1 180 ? 14.736 36.287 13.134 1.00 44.16 180 GLN A C 1
ATOM 1406 O O . GLN A 1 180 ? 14.913 35.202 12.591 1.00 44.16 180 GLN A O 1
ATOM 1411 N N . ASP A 1 181 ? 15.243 37.431 12.682 1.00 42.50 181 ASP A N 1
ATOM 1412 C CA . ASP A 1 181 ? 16.675 37.653 12.516 1.00 42.50 181 ASP A CA 1
ATOM 1413 C C . ASP A 1 181 ? 17.472 36.377 12.195 1.00 42.50 181 ASP A C 1
ATOM 1415 O O . ASP A 1 181 ? 17.964 35.674 13.081 1.00 42.50 181 ASP A O 1
ATOM 1419 N N . MET A 1 182 ? 17.581 36.075 10.899 1.00 43.91 182 MET A N 1
ATOM 1420 C CA . MET A 1 182 ? 18.651 35.232 10.371 1.00 43.91 182 MET A CA 1
ATOM 1421 C C . MET A 1 182 ? 19.947 36.025 10.545 1.00 43.91 182 MET A C 1
ATOM 1423 O O . MET A 1 182 ? 20.478 36.589 9.587 1.00 43.91 182 MET A O 1
ATOM 1427 N N . GLY A 1 183 ? 20.408 36.103 11.796 1.00 49.25 183 GLY A N 1
ATOM 1428 C CA . GLY A 1 183 ? 21.748 36.536 12.127 1.00 49.25 183 GLY A CA 1
ATOM 1429 C C . GLY A 1 183 ? 22.685 35.761 11.222 1.00 49.25 183 GLY A C 1
ATOM 1430 O O . GLY A 1 183 ? 22.563 34.544 11.088 1.00 49.25 183 GLY A O 1
ATOM 1431 N N . THR A 1 184 ? 23.535 36.496 10.519 1.00 46.91 184 THR A N 1
ATOM 1432 C CA . THR A 1 184 ? 24.584 35.974 9.654 1.00 46.91 184 THR A CA 1
ATOM 1433 C C . THR A 1 184 ? 25.319 34.856 10.385 1.00 46.91 184 THR A C 1
ATOM 1435 O O . THR A 1 184 ? 26.179 35.134 11.220 1.00 46.91 184 THR A O 1
ATOM 1438 N N . GLU A 1 185 ? 24.944 33.604 10.113 1.00 48.19 185 GLU A N 1
ATOM 1439 C CA . GLU A 1 185 ? 25.637 32.442 10.646 1.00 48.19 185 GLU A CA 1
ATOM 1440 C C . GLU A 1 185 ? 27.056 32.528 10.082 1.00 48.19 185 GLU A C 1
ATOM 1442 O O . GLU A 1 185 ? 27.281 32.389 8.876 1.00 48.19 185 GLU A O 1
ATOM 1447 N N . THR A 1 186 ? 28.023 32.846 10.939 1.00 61.97 186 THR A N 1
ATOM 1448 C CA . THR A 1 186 ? 29.425 32.690 10.578 1.00 61.97 186 THR A CA 1
ATOM 1449 C C . THR A 1 186 ? 29.648 31.205 10.265 1.00 61.97 186 THR A C 1
ATOM 1451 O O . THR A 1 186 ? 29.035 30.337 10.898 1.00 61.97 186 THR A O 1
ATOM 1454 N N . PRO A 1 187 ? 30.492 30.868 9.274 1.00 61.12 187 PRO A N 1
ATOM 1455 C CA . PRO A 1 187 ? 30.661 29.486 8.812 1.00 61.12 187 PRO A CA 1
ATOM 1456 C C . PRO A 1 187 ? 31.035 28.507 9.942 1.00 61.12 187 PRO A C 1
ATOM 1458 O O . PRO A 1 187 ? 30.674 27.333 9.885 1.00 61.12 187 PRO A O 1
ATOM 1461 N N . GLU A 1 188 ? 31.658 28.993 11.019 1.00 59.47 188 GLU A N 1
ATOM 1462 C CA . GLU A 1 188 ? 32.004 28.198 12.202 1.00 59.47 188 GLU A CA 1
ATOM 1463 C C . GLU A 1 188 ? 30.789 27.721 13.019 1.00 59.47 188 GLU A C 1
ATOM 1465 O O . GLU A 1 188 ? 30.813 26.631 13.603 1.00 59.47 188 GLU A O 1
ATOM 1470 N N . GLU A 1 189 ? 29.703 28.497 13.076 1.00 65.50 189 GLU A N 1
ATOM 1471 C CA . GLU A 1 189 ? 28.517 28.127 13.856 1.00 65.50 189 GLU A CA 1
ATOM 1472 C C . GLU A 1 189 ? 27.653 27.098 13.108 1.00 65.50 189 GLU A C 1
ATOM 1474 O O . GLU A 1 189 ? 27.125 26.156 13.716 1.00 65.50 189 GLU A O 1
ATOM 1479 N N . ALA A 1 190 ? 27.624 27.184 11.772 1.00 68.69 190 ALA A N 1
ATOM 1480 C CA . ALA A 1 190 ? 27.033 26.171 10.899 1.00 68.69 190 ALA A CA 1
ATOM 1481 C C . ALA A 1 190 ? 27.781 24.825 10.994 1.00 68.69 190 ALA A C 1
ATOM 1483 O O . ALA A 1 190 ? 27.143 23.770 11.097 1.00 68.69 190 ALA A O 1
ATOM 1484 N N . GLU A 1 191 ? 29.118 24.844 11.054 1.00 67.69 191 GLU A N 1
ATOM 1485 C CA . GLU A 1 191 ? 29.938 23.638 11.243 1.00 67.69 191 GLU A CA 1
ATOM 1486 C C . GLU A 1 191 ? 29.731 23.001 12.622 1.00 67.69 191 GLU A C 1
ATOM 1488 O O . GLU A 1 191 ? 29.521 21.788 12.719 1.00 67.69 191 GLU A O 1
ATOM 1493 N N . ARG A 1 192 ? 29.672 23.798 13.699 1.00 71.00 192 ARG A N 1
ATOM 1494 C CA . ARG A 1 192 ? 29.341 23.287 15.044 1.00 71.00 192 ARG A CA 1
ATOM 1495 C C . ARG A 1 192 ? 27.961 22.637 15.089 1.00 71.00 192 ARG A C 1
ATOM 1497 O O . ARG A 1 192 ? 27.758 21.641 15.789 1.00 71.00 192 ARG A O 1
ATOM 1504 N N . ARG A 1 193 ? 26.994 23.160 14.333 1.00 68.81 193 ARG A N 1
ATOM 1505 C CA . ARG A 1 193 ? 25.642 22.591 14.256 1.00 68.81 193 ARG A CA 1
ATOM 1506 C C . ARG A 1 193 ? 25.605 21.305 13.430 1.00 68.81 193 ARG A C 1
ATOM 1508 O O . ARG A 1 193 ? 24.874 20.380 13.795 1.00 68.81 193 ARG A O 1
ATOM 1515 N N . GLN A 1 194 ? 26.410 21.209 12.371 1.00 67.75 194 GLN A N 1
ATOM 1516 C CA . GLN A 1 194 ? 26.591 19.969 11.612 1.00 67.75 194 GLN A CA 1
ATOM 1517 C C . GLN A 1 194 ? 27.303 18.892 12.440 1.00 67.75 194 GLN A C 1
ATOM 1519 O O . GLN A 1 194 ? 26.837 17.756 12.442 1.00 67.75 194 GLN A O 1
ATOM 1524 N N . GLN A 1 195 ? 28.317 19.247 13.237 1.00 66.62 195 GLN A N 1
ATOM 1525 C CA . GLN A 1 195 ? 28.990 18.316 14.154 1.00 66.62 195 GLN A CA 1
ATOM 1526 C C . GLN A 1 195 ? 28.059 17.785 15.257 1.00 66.62 195 GLN A C 1
ATOM 1528 O O . GLN A 1 195 ? 28.111 16.608 15.617 1.00 66.62 195 GLN A O 1
ATOM 1533 N N . ARG A 1 196 ? 27.134 18.612 15.768 1.00 66.81 196 ARG A N 1
ATOM 1534 C CA . ARG A 1 196 ? 26.115 18.150 16.733 1.0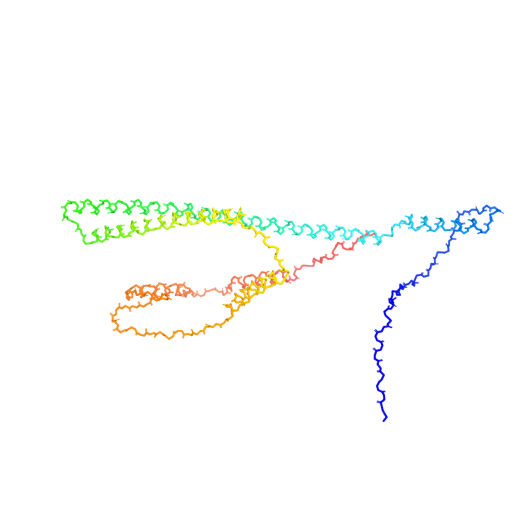0 66.81 196 ARG A CA 1
ATOM 1535 C C . ARG A 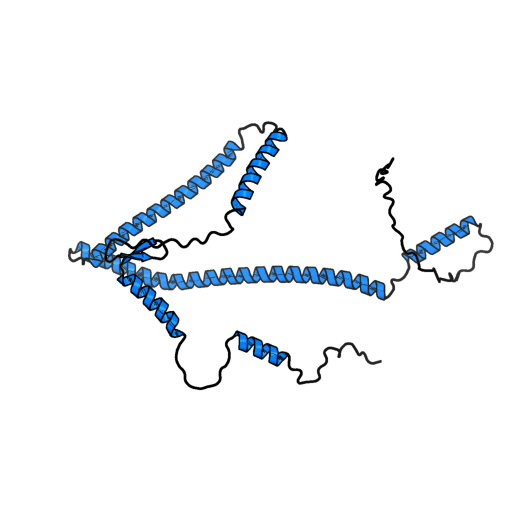1 196 ? 25.090 17.204 16.099 1.00 66.81 196 ARG A C 1
ATOM 1537 O O . ARG A 1 196 ? 24.638 16.277 16.765 1.00 66.81 196 ARG A O 1
ATOM 1544 N N . LYS A 1 197 ? 24.747 17.403 14.821 1.00 62.38 197 LYS A N 1
ATOM 1545 C CA . LYS A 1 197 ? 23.846 16.511 14.067 1.00 62.38 197 LYS A CA 1
ATOM 1546 C C . LYS A 1 197 ? 24.532 15.228 13.584 1.00 62.38 197 LYS A C 1
ATOM 1548 O O . LYS A 1 197 ? 23.868 14.203 13.466 1.00 62.38 197 LYS A O 1
ATOM 1553 N N . SER A 1 198 ? 25.839 15.248 13.325 1.00 59.19 198 SER A N 1
ATOM 1554 C CA . SER A 1 198 ? 26.595 14.032 13.002 1.00 59.19 198 SER A CA 1
ATOM 1555 C C . SER A 1 198 ? 26.839 13.173 14.245 1.00 59.19 198 SER A C 1
ATOM 1557 O O . SER A 1 198 ? 26.769 11.951 14.153 1.00 59.19 198 SER A O 1
ATOM 1559 N N . GLY A 1 199 ? 27.010 13.790 15.421 1.00 52.44 199 GLY A N 1
ATOM 1560 C CA . GLY A 1 199 ? 27.099 13.074 16.698 1.00 52.44 199 GLY A CA 1
ATOM 1561 C C . GLY A 1 199 ? 25.827 12.300 17.068 1.00 52.44 199 GLY A C 1
ATOM 1562 O O . GLY A 1 199 ? 25.922 11.225 17.652 1.00 52.44 199 GLY A O 1
ATOM 1563 N N . SER A 1 200 ? 24.639 12.784 16.679 1.00 49.16 200 SER A N 1
ATOM 1564 C CA . SER A 1 200 ? 23.381 12.064 16.935 1.00 49.16 200 SER A CA 1
ATOM 1565 C C . SER A 1 200 ? 23.121 10.908 15.967 1.00 49.16 200 SER A C 1
ATOM 1567 O O . SER A 1 200 ? 22.400 9.988 16.328 1.00 49.16 200 SER A O 1
ATOM 1569 N N . ARG A 1 201 ? 23.708 10.921 14.760 1.00 50.81 201 ARG A N 1
ATOM 1570 C CA . ARG A 1 201 ? 23.607 9.794 13.811 1.00 50.81 201 ARG A CA 1
ATOM 1571 C C . ARG A 1 201 ? 24.511 8.623 14.191 1.00 50.81 201 ARG A C 1
ATOM 1573 O O . ARG A 1 201 ? 24.092 7.481 14.066 1.00 50.81 201 ARG A O 1
ATOM 1580 N N . ILE A 1 202 ? 25.699 8.897 14.731 1.00 50.41 202 ILE A N 1
ATOM 1581 C CA . ILE A 1 202 ? 26.622 7.843 15.188 1.00 50.41 202 ILE A CA 1
ATOM 1582 C C . ILE A 1 202 ? 26.073 7.119 16.434 1.00 50.41 202 ILE A C 1
ATOM 1584 O O . ILE A 1 202 ? 26.358 5.943 16.636 1.00 50.41 202 ILE A O 1
ATOM 1588 N N . LEU A 1 203 ? 25.228 7.776 17.242 1.00 48.69 203 LEU A N 1
ATOM 1589 C CA . LEU A 1 203 ? 24.580 7.133 18.392 1.00 48.69 203 LEU A CA 1
ATOM 1590 C C . LEU A 1 203 ? 23.378 6.243 18.012 1.00 48.69 203 LEU A C 1
ATOM 1592 O O . LEU A 1 203 ? 23.028 5.366 18.795 1.00 48.69 203 LEU A O 1
ATOM 1596 N N . GLU A 1 204 ? 22.753 6.444 16.845 1.00 45.22 204 GLU A N 1
ATOM 1597 C CA . GLU A 1 204 ? 21.636 5.603 16.368 1.00 45.22 204 GLU A CA 1
ATOM 1598 C C . GLU A 1 204 ? 22.119 4.321 15.668 1.00 45.22 204 GLU A C 1
ATOM 1600 O O . GLU A 1 204 ? 21.467 3.286 15.777 1.00 45.22 204 GLU A O 1
ATOM 1605 N N . GLU A 1 205 ? 23.289 4.345 15.020 1.00 45.53 205 GLU A N 1
ATOM 1606 C CA . GLU A 1 205 ? 23.864 3.158 14.362 1.00 45.53 205 GLU A CA 1
ATOM 1607 C C . GLU A 1 205 ? 24.623 2.224 15.329 1.00 45.53 205 GLU A C 1
ATOM 1609 O O . GLU A 1 205 ? 24.880 1.072 14.994 1.00 45.53 205 GLU A O 1
ATOM 1614 N N . ALA A 1 206 ? 24.913 2.663 16.561 1.00 42.66 206 ALA A N 1
ATOM 1615 C CA . ALA A 1 206 ? 25.597 1.853 17.580 1.00 42.66 206 ALA A CA 1
ATOM 1616 C C . ALA A 1 206 ? 24.661 1.004 18.472 1.00 42.66 206 ALA A C 1
ATOM 1618 O O . ALA A 1 206 ? 25.145 0.252 19.313 1.00 42.66 206 ALA A O 1
ATOM 1619 N N . TRP A 1 207 ? 23.334 1.099 18.308 1.00 39.06 207 TRP A N 1
ATOM 1620 C CA . TRP A 1 207 ? 22.351 0.332 19.101 1.00 39.06 207 TRP A CA 1
ATOM 1621 C C . TRP A 1 207 ? 21.743 -0.878 18.368 1.00 39.06 207 TRP A C 1
ATOM 1623 O O . TRP A 1 207 ? 20.779 -1.466 18.858 1.00 39.06 207 TRP A O 1
ATOM 1633 N N . VAL A 1 208 ? 22.302 -1.284 17.221 1.00 45.47 208 VAL A N 1
ATOM 1634 C CA . VAL A 1 208 ? 21.816 -2.448 16.447 1.00 45.47 208 VAL A CA 1
ATOM 1635 C C . VAL A 1 208 ? 22.747 -3.672 16.521 1.00 45.47 208 VAL A C 1
ATOM 1637 O O . VAL A 1 208 ? 22.404 -4.724 15.991 1.00 45.47 208 VAL A O 1
ATOM 1640 N N . GLU A 1 209 ? 23.853 -3.630 17.269 1.00 43.56 209 GLU A N 1
ATOM 1641 C CA . GLU A 1 209 ? 24.756 -4.786 17.392 1.00 43.56 209 GLU A CA 1
ATOM 1642 C C . GLU A 1 209 ? 24.789 -5.348 18.830 1.00 43.56 209 GLU A C 1
ATOM 1644 O O . GLU A 1 209 ? 25.329 -4.743 19.751 1.00 43.56 209 GLU A O 1
ATOM 1649 N N . SER A 1 210 ? 24.203 -6.542 18.982 1.00 47.28 210 SER A N 1
ATOM 1650 C CA . SER A 1 210 ? 24.483 -7.579 19.993 1.00 47.28 210 SER A CA 1
ATOM 1651 C C . SER A 1 210 ? 24.448 -7.227 21.493 1.00 47.28 210 SER A C 1
ATOM 1653 O O . SER A 1 210 ? 25.425 -6.742 22.051 1.00 47.28 210 SER A O 1
ATOM 1655 N N . ASP A 1 211 ? 23.390 -7.671 22.187 1.00 35.59 211 ASP A N 1
ATOM 1656 C CA . ASP A 1 211 ? 23.514 -8.183 23.564 1.00 35.59 211 ASP A CA 1
ATOM 1657 C C . ASP A 1 211 ? 22.299 -9.069 23.932 1.00 35.59 211 ASP A C 1
ATOM 1659 O O . ASP A 1 211 ? 21.353 -8.664 24.609 1.00 35.59 211 ASP A O 1
ATOM 1663 N N . THR A 1 212 ? 22.294 -10.326 23.476 1.00 39.62 212 THR A N 1
ATOM 1664 C CA . THR A 1 212 ? 21.442 -11.366 24.077 1.00 39.62 212 THR A CA 1
ATOM 1665 C C . THR A 1 212 ? 22.085 -11.836 25.378 1.00 39.62 212 THR A C 1
ATOM 1667 O O . THR A 1 212 ? 22.895 -12.762 25.382 1.00 39.62 212 THR A O 1
ATOM 1670 N N . LYS A 1 213 ? 21.707 -11.213 26.497 1.00 43.44 213 LYS A N 1
ATOM 1671 C CA . LYS A 1 213 ? 21.934 -11.762 27.841 1.00 43.44 213 LYS A CA 1
ATOM 1672 C C . LYS A 1 213 ? 20.666 -12.502 28.281 1.00 43.44 213 LYS A C 1
ATOM 1674 O O . LYS A 1 213 ? 19.595 -11.894 28.264 1.00 43.44 213 LYS A O 1
ATOM 1679 N N . PRO A 1 214 ? 20.728 -13.790 28.666 1.00 41.66 214 PRO A N 1
ATOM 1680 C CA . PRO A 1 214 ? 19.562 -14.478 29.200 1.00 41.66 214 PRO A CA 1
ATOM 1681 C C . PRO A 1 214 ? 19.190 -13.856 30.551 1.00 41.66 214 PRO A C 1
ATOM 1683 O O . PRO A 1 214 ? 19.956 -13.914 31.513 1.00 41.66 214 PRO A O 1
ATOM 1686 N N . ALA A 1 215 ? 18.011 -13.238 30.616 1.00 35.94 215 ALA A N 1
ATOM 1687 C CA . ALA A 1 215 ? 17.440 -12.754 31.862 1.00 35.94 215 ALA A CA 1
ATOM 1688 C C . ALA A 1 215 ? 17.135 -13.955 32.769 1.00 35.94 215 ALA A C 1
ATOM 1690 O O . ALA A 1 215 ? 16.328 -14.822 32.429 1.00 35.94 215 ALA A O 1
ATOM 1691 N N . ALA A 1 216 ? 17.803 -14.009 33.920 1.00 42.06 216 ALA A N 1
ATOM 1692 C CA . ALA A 1 216 ? 17.506 -14.967 34.970 1.00 42.06 216 ALA A CA 1
ATOM 1693 C C . ALA A 1 216 ? 16.041 -14.802 35.410 1.00 42.06 216 ALA A C 1
ATOM 1695 O O . ALA A 1 216 ? 15.617 -13.732 35.844 1.00 42.06 216 ALA A O 1
ATOM 1696 N N . VAL A 1 217 ? 15.266 -15.875 35.264 1.00 41.03 217 VAL A N 1
ATOM 1697 C CA . VAL A 1 217 ? 13.865 -15.952 35.677 1.00 41.03 217 VAL A CA 1
ATOM 1698 C C . VAL A 1 217 ? 13.804 -15.956 37.204 1.00 41.03 217 VAL A C 1
ATOM 1700 O O . VAL A 1 217 ? 14.147 -16.950 37.848 1.00 41.03 217 VAL A O 1
ATOM 1703 N N . SER A 1 218 ? 13.352 -14.850 37.792 1.00 46.81 218 SER A N 1
ATOM 1704 C CA . SER A 1 218 ? 12.996 -14.786 39.211 1.00 46.81 218 SER A CA 1
ATOM 1705 C C . SER A 1 218 ? 11.768 -15.661 39.471 1.00 46.81 218 SER A C 1
ATOM 1707 O O . SER A 1 218 ? 10.684 -15.406 38.947 1.00 46.81 218 SER A O 1
ATOM 1709 N N . LYS A 1 219 ? 11.938 -16.706 40.286 1.00 42.94 219 LYS A N 1
ATOM 1710 C CA . LYS A 1 219 ? 10.843 -17.542 40.795 1.00 42.94 219 LYS A CA 1
ATOM 1711 C C . LYS A 1 219 ? 9.933 -16.680 41.679 1.00 42.94 219 LYS A C 1
ATOM 1713 O O . LYS A 1 219 ? 10.426 -15.986 42.565 1.00 42.94 219 LYS A O 1
ATOM 1718 N N . SER A 1 220 ? 8.626 -16.693 41.429 1.00 44.25 220 SER A N 1
ATOM 1719 C CA . SER A 1 220 ? 7.647 -15.960 42.235 1.00 44.25 220 SER A CA 1
ATOM 1720 C C . SER A 1 220 ? 7.451 -16.598 43.611 1.00 44.25 220 SER A C 1
ATOM 1722 O O . SER A 1 220 ? 7.337 -17.813 43.740 1.00 44.25 220 SER A O 1
ATOM 1724 N N . THR A 1 221 ? 7.350 -15.755 44.638 1.00 48.19 221 THR A N 1
ATOM 1725 C CA . THR A 1 221 ? 7.053 -16.125 46.036 1.00 48.19 221 THR A CA 1
ATOM 1726 C C . THR A 1 221 ? 5.539 -16.257 46.302 1.00 48.19 221 THR A C 1
ATOM 1728 O O . THR A 1 221 ? 5.115 -16.374 47.445 1.00 48.19 221 THR A O 1
ATOM 1731 N N . VAL A 1 222 ? 4.693 -16.236 45.262 1.00 52.38 222 VAL A N 1
ATOM 1732 C CA . VAL A 1 222 ? 3.224 -16.288 45.389 1.00 52.38 222 VAL A CA 1
ATOM 1733 C C . VAL A 1 222 ? 2.685 -17.481 44.603 1.00 52.38 222 VAL A C 1
ATOM 1735 O O . VAL A 1 222 ? 2.795 -17.533 43.376 1.00 52.38 222 VAL A O 1
ATOM 1738 N N . ALA A 1 223 ? 2.117 -18.453 45.319 1.00 46.91 223 ALA A N 1
ATOM 1739 C CA . ALA A 1 223 ? 1.548 -19.667 44.742 1.00 46.91 223 ALA A CA 1
ATOM 1740 C C . ALA A 1 223 ? 0.350 -19.335 43.829 1.00 46.91 223 ALA A C 1
ATOM 1742 O O . ALA A 1 223 ? -0.583 -18.657 44.249 1.00 46.91 223 ALA A O 1
ATOM 1743 N N . GLY A 1 224 ? 0.365 -19.822 42.581 1.00 60.03 224 GLY A N 1
ATOM 1744 C CA . GLY A 1 224 ? -0.793 -19.763 41.673 1.00 60.03 224 GLY A CA 1
ATOM 1745 C C . GLY A 1 224 ? -0.787 -18.668 40.595 1.00 60.03 224 GLY A C 1
ATOM 1746 O O . GLY A 1 224 ? -1.764 -18.549 39.853 1.00 60.03 224 GLY A O 1
ATOM 1747 N N . VAL A 1 225 ? 0.294 -17.895 40.445 1.00 58.38 225 VAL A N 1
ATOM 1748 C CA . VAL A 1 225 ? 0.418 -16.884 39.377 1.00 58.38 225 VAL A CA 1
ATOM 1749 C C . VAL A 1 225 ? 1.714 -17.107 38.602 1.00 58.38 225 VAL A C 1
ATOM 1751 O O . VAL A 1 225 ? 2.805 -16.999 39.163 1.00 58.38 225 VAL A O 1
ATOM 1754 N N . GLY A 1 226 ? 1.595 -17.435 37.313 1.00 69.81 226 GLY A N 1
ATOM 1755 C CA . GLY A 1 226 ? 2.735 -17.496 36.400 1.00 69.81 226 GLY A CA 1
ATOM 1756 C C . GLY A 1 226 ? 2.866 -16.202 35.597 1.00 69.81 226 GLY A C 1
ATOM 1757 O O . GLY A 1 226 ? 1.926 -15.411 35.524 1.00 69.81 226 GLY A O 1
ATOM 1758 N N . TYR A 1 227 ? 4.028 -15.976 34.990 1.00 66.94 227 TYR A N 1
ATOM 1759 C CA . TYR A 1 227 ? 4.268 -14.810 34.140 1.00 66.94 227 TYR A CA 1
ATOM 1760 C C . TYR A 1 227 ? 4.293 -15.216 32.666 1.00 66.94 227 TYR A C 1
ATOM 1762 O O . TYR A 1 227 ? 4.925 -16.205 32.301 1.00 66.94 227 TYR A O 1
ATOM 1770 N N . ASP A 1 228 ? 3.610 -14.451 31.815 1.00 71.25 228 ASP A N 1
ATOM 1771 C CA . ASP A 1 228 ? 3.742 -14.558 30.356 1.00 71.25 228 ASP A CA 1
ATOM 1772 C C . ASP A 1 228 ? 5.142 -14.076 29.909 1.00 71.25 228 ASP A C 1
ATOM 1774 O O . ASP A 1 228 ? 5.807 -13.323 30.618 1.00 71.25 228 ASP A O 1
ATOM 1778 N N . SER A 1 229 ? 5.552 -14.429 28.690 1.00 67.94 229 SER A N 1
ATOM 1779 C CA . SER A 1 229 ? 6.719 -13.938 27.930 1.00 67.94 229 SER A CA 1
ATOM 1780 C C . SER A 1 229 ? 6.903 -12.409 27.923 1.00 67.94 229 SER A C 1
ATOM 1782 O O . SER A 1 229 ? 7.973 -11.904 27.596 1.00 67.94 229 SER A O 1
ATOM 1784 N N . LYS A 1 230 ? 5.862 -11.664 28.309 1.00 63.00 230 LYS A N 1
ATOM 1785 C CA . LYS A 1 230 ? 5.834 -10.201 28.438 1.00 63.00 230 LYS A CA 1
ATOM 1786 C C . LYS A 1 230 ? 5.804 -9.709 29.894 1.00 63.00 230 LYS A C 1
ATOM 1788 O O . LYS A 1 230 ? 5.476 -8.549 30.128 1.00 63.00 230 LYS A O 1
ATOM 1793 N N . GLY A 1 231 ? 6.071 -10.580 30.869 1.00 64.94 231 GLY A N 1
ATOM 1794 C CA . GLY A 1 231 ? 6.153 -10.251 32.297 1.00 64.94 231 GLY A CA 1
ATOM 1795 C C . GLY A 1 231 ? 4.814 -9.944 32.978 1.00 64.94 231 GLY A C 1
ATOM 1796 O O . GLY A 1 231 ? 4.797 -9.307 34.027 1.00 64.94 231 GLY A O 1
ATOM 1797 N N . ARG A 1 232 ? 3.679 -10.361 32.403 1.00 71.56 232 ARG A N 1
ATOM 1798 C CA . ARG A 1 232 ? 2.341 -10.100 32.970 1.00 71.56 232 ARG A CA 1
ATOM 1799 C C . ARG A 1 232 ? 1.878 -11.267 33.847 1.00 71.56 232 ARG A C 1
ATOM 1801 O O . ARG A 1 232 ? 2.055 -12.404 33.409 1.00 71.56 232 ARG A O 1
ATOM 1808 N N . PRO A 1 233 ? 1.266 -11.017 35.020 1.00 70.00 233 PRO A N 1
ATOM 1809 C CA . PRO A 1 233 ? 0.726 -12.076 35.865 1.00 70.00 233 PRO A CA 1
ATOM 1810 C C . PRO A 1 233 ? -0.506 -12.701 35.202 1.00 70.00 233 PRO A C 1
ATOM 1812 O O . PRO A 1 233 ? -1.493 -12.020 34.921 1.00 70.00 233 PRO A O 1
ATOM 1815 N N . VAL A 1 234 ? -0.440 -14.002 34.932 1.00 69.31 234 VAL A N 1
ATOM 1816 C CA . VAL A 1 234 ? -1.523 -14.794 34.345 1.00 69.31 234 VAL A CA 1
ATOM 1817 C C . VAL A 1 234 ? -1.804 -15.994 35.263 1.00 69.31 234 VAL A C 1
ATOM 1819 O O . VAL A 1 234 ? -0.867 -16.664 35.705 1.00 69.31 234 VAL A O 1
ATOM 1822 N N . PRO A 1 235 ? -3.080 -16.299 35.569 1.00 67.81 235 PRO A N 1
ATOM 1823 C CA . PRO A 1 235 ? -3.436 -17.473 36.363 1.00 67.81 235 PRO A CA 1
ATOM 1824 C C . PRO A 1 235 ? -3.005 -18.767 35.655 1.00 67.81 235 PRO A C 1
ATOM 1826 O O . PRO A 1 235 ? -3.205 -18.917 34.445 1.00 67.81 235 PRO A O 1
ATOM 1829 N N . VAL A 1 236 ? -2.438 -19.713 36.413 1.00 60.56 236 VAL A N 1
ATOM 1830 C CA . VAL A 1 236 ? -1.738 -20.912 35.892 1.00 60.56 236 VAL A CA 1
ATOM 1831 C C . VAL A 1 236 ? -2.594 -21.739 34.924 1.00 60.56 236 VAL A C 1
ATOM 1833 O O . VAL A 1 236 ? -2.095 -22.217 33.906 1.00 60.56 236 VAL A O 1
ATOM 1836 N N . ASN A 1 237 ? -3.909 -21.794 35.155 1.00 64.19 237 ASN A N 1
ATOM 1837 C CA . ASN A 1 237 ? -4.863 -22.522 34.311 1.00 64.19 237 ASN A CA 1
ATOM 1838 C C . ASN A 1 237 ? -4.870 -22.048 32.843 1.00 64.19 237 ASN A C 1
ATOM 1840 O O . ASN A 1 237 ? -5.149 -22.831 31.935 1.00 64.19 237 ASN A O 1
ATOM 1844 N N . LYS A 1 238 ? -4.551 -20.770 32.577 1.00 58.03 238 LYS A N 1
ATOM 1845 C CA . LYS A 1 238 ? -4.434 -20.244 31.205 1.00 58.03 238 LYS A CA 1
ATOM 1846 C C . LYS A 1 238 ? -3.078 -20.556 30.574 1.00 58.03 238 LYS A C 1
ATOM 1848 O O . LYS A 1 238 ? -3.023 -20.759 29.365 1.00 58.03 238 LYS A O 1
ATOM 1853 N N . ILE A 1 239 ? -2.016 -20.638 31.373 1.00 56.44 239 ILE A N 1
ATOM 1854 C CA . ILE A 1 239 ? -0.668 -20.971 30.896 1.00 56.44 239 ILE A CA 1
ATOM 1855 C C . ILE A 1 239 ? -0.642 -22.421 30.411 1.00 56.44 239 ILE A C 1
ATOM 1857 O O . ILE A 1 239 ? -0.184 -22.688 29.303 1.00 56.44 239 ILE A O 1
ATOM 1861 N N . GLU A 1 240 ? -1.249 -23.342 31.164 1.00 56.59 240 GLU A N 1
ATOM 1862 C CA . GLU A 1 240 ? -1.370 -24.739 30.741 1.00 56.59 240 GLU A CA 1
ATOM 1863 C C . GLU A 1 240 ? -2.181 -24.897 29.453 1.00 56.59 240 GLU A C 1
ATOM 1865 O O . GLU A 1 240 ? -1.831 -25.717 28.609 1.00 56.59 240 GLU A O 1
ATOM 1870 N N . LYS A 1 241 ? -3.233 -24.095 29.250 1.00 59.94 241 LYS A N 1
ATOM 1871 C CA . LYS A 1 241 ? -4.022 -24.143 28.012 1.00 59.94 241 LYS A CA 1
ATOM 1872 C C . LYS A 1 241 ? -3.206 -23.682 26.802 1.00 59.94 241 LYS A C 1
ATOM 1874 O O . LYS A 1 241 ? -3.316 -24.294 25.745 1.00 59.94 241 LYS A O 1
ATOM 1879 N N . ILE A 1 242 ? -2.367 -22.656 26.953 1.00 58.44 242 ILE A N 1
ATOM 1880 C CA . ILE A 1 242 ? -1.496 -22.156 25.876 1.00 58.44 242 ILE A CA 1
ATOM 1881 C C . ILE A 1 242 ? -0.397 -23.177 25.562 1.00 58.44 242 ILE A C 1
ATOM 1883 O O . ILE A 1 242 ? -0.172 -23.479 24.394 1.00 58.44 242 ILE A O 1
ATOM 1887 N N . VAL A 1 243 ? 0.222 -23.771 26.587 1.00 58.72 243 VAL A N 1
ATOM 1888 C CA . VAL A 1 243 ? 1.247 -24.814 26.417 1.00 58.72 243 VAL A CA 1
ATOM 1889 C C . VAL A 1 243 ? 0.652 -26.073 25.786 1.00 58.72 243 VAL A C 1
ATOM 1891 O O . VAL A 1 243 ? 1.204 -26.574 24.816 1.00 58.72 243 VAL A O 1
ATOM 1894 N N . ARG A 1 244 ? -0.521 -26.538 26.237 1.00 57.72 244 ARG A N 1
ATOM 1895 C CA . ARG A 1 244 ? -1.211 -27.692 25.633 1.00 57.72 244 ARG A CA 1
ATOM 1896 C C . ARG A 1 244 ? -1.670 -27.415 24.205 1.00 57.72 244 ARG A C 1
ATOM 1898 O O . ARG A 1 244 ? -1.633 -28.327 23.392 1.00 57.72 244 ARG A O 1
ATOM 1905 N N . THR A 1 245 ? -2.060 -26.180 23.882 1.00 60.44 245 THR A N 1
ATOM 1906 C CA . THR A 1 245 ? -2.435 -25.805 22.507 1.00 60.44 245 THR A CA 1
ATOM 1907 C C . THR A 1 245 ? -1.201 -25.773 21.600 1.00 60.44 245 THR A C 1
ATOM 1909 O O . THR A 1 245 ? -1.202 -26.421 20.557 1.00 60.44 245 THR A O 1
ATOM 1912 N N . ALA A 1 246 ? -0.105 -25.149 22.040 1.00 56.91 246 ALA A N 1
ATOM 1913 C CA . ALA A 1 246 ? 1.164 -25.128 21.308 1.00 56.91 246 ALA A CA 1
ATOM 1914 C C . ALA A 1 246 ? 1.798 -26.527 21.167 1.00 56.91 246 ALA A C 1
ATOM 1916 O O . ALA A 1 246 ? 2.421 -26.839 20.155 1.00 56.91 246 ALA A O 1
ATOM 1917 N N . GLU A 1 247 ? 1.625 -27.397 22.162 1.00 57.75 247 GLU A N 1
ATOM 1918 C CA . GLU A 1 247 ? 2.099 -28.781 22.115 1.00 57.75 247 GLU A CA 1
ATOM 1919 C C . GLU A 1 247 ? 1.171 -29.683 21.288 1.00 57.75 247 GLU A C 1
ATOM 1921 O O . GLU A 1 247 ? 1.647 -30.597 20.617 1.00 57.75 247 GLU A O 1
ATOM 1926 N N . SER A 1 248 ? -0.132 -29.378 21.234 1.00 51.12 248 SER A N 1
ATOM 1927 C CA . SER A 1 248 ? -1.066 -30.025 20.305 1.00 51.12 248 SER A CA 1
ATOM 1928 C C . SER A 1 248 ? -0.789 -29.648 18.848 1.00 51.12 248 SER A C 1
ATOM 1930 O O . SER A 1 248 ? -0.864 -30.522 17.993 1.00 51.12 248 SER A O 1
ATOM 1932 N N . GLU A 1 249 ? -0.362 -28.411 18.567 1.00 55.09 249 GLU A N 1
ATOM 1933 C CA . GLU A 1 249 ? 0.073 -27.983 17.227 1.00 55.09 249 GLU A CA 1
ATOM 1934 C C . GLU A 1 249 ? 1.441 -28.561 16.830 1.00 55.09 249 GLU A C 1
ATOM 1936 O O . GLU A 1 249 ? 1.700 -28.776 15.649 1.00 55.09 249 GLU A O 1
ATOM 1941 N N . ARG A 1 250 ? 2.311 -28.879 17.800 1.00 52.25 250 ARG A N 1
ATOM 1942 C CA . ARG A 1 250 ? 3.558 -29.623 17.541 1.00 52.25 250 ARG A CA 1
ATOM 1943 C C . ARG A 1 250 ? 3.323 -31.116 17.304 1.00 52.25 250 ARG A C 1
ATOM 1945 O O . ARG A 1 250 ? 4.065 -31.717 16.536 1.00 52.25 250 ARG A O 1
ATOM 1952 N N . ARG A 1 251 ? 2.300 -31.716 17.926 1.00 52.31 251 ARG A N 1
ATOM 1953 C CA . ARG A 1 251 ? 1.968 -33.148 17.770 1.00 52.31 251 ARG A CA 1
ATOM 1954 C C . ARG A 1 251 ? 1.041 -33.463 16.592 1.00 52.31 251 ARG A C 1
ATOM 1956 O O . ARG A 1 251 ? 0.959 -34.617 16.192 1.00 52.31 251 ARG A O 1
ATOM 1963 N N . THR A 1 252 ? 0.376 -32.484 15.979 1.00 44.69 252 THR A N 1
ATOM 1964 C CA . THR A 1 252 ? -0.436 -32.712 14.765 1.00 44.69 252 THR A CA 1
ATOM 1965 C C . THR A 1 252 ? 0.386 -32.900 13.484 1.00 44.69 252 THR A C 1
ATOM 1967 O O . THR A 1 252 ? -0.188 -33.271 12.463 1.00 44.69 252 THR A O 1
ATOM 1970 N N . GLY A 1 253 ? 1.712 -32.722 13.537 1.00 46.38 253 GLY A N 1
ATOM 1971 C CA . GLY A 1 253 ? 2.645 -33.100 12.467 1.00 46.38 253 GLY A CA 1
ATOM 1972 C C . GLY A 1 253 ? 3.100 -34.567 12.493 1.00 46.38 253 GLY A C 1
ATOM 1973 O O . GLY A 1 253 ? 3.779 -34.999 11.569 1.00 46.38 253 GLY A O 1
ATOM 1974 N N . GLU A 1 254 ? 2.723 -35.343 13.513 1.00 46.47 254 GLU A N 1
ATOM 1975 C CA . GLU A 1 254 ? 3.154 -36.734 13.688 1.00 46.47 254 GLU A CA 1
ATOM 1976 C C . GLU A 1 254 ? 1.924 -37.650 13.775 1.00 46.47 254 GLU A C 1
ATOM 1978 O O . GLU A 1 254 ? 1.497 -38.088 14.842 1.00 46.47 254 GLU A O 1
ATOM 1983 N N . ARG A 1 255 ? 1.297 -37.922 12.625 1.00 39.69 255 ARG A N 1
ATOM 1984 C CA . ARG A 1 255 ? 0.434 -39.100 12.476 1.00 39.69 255 ARG A CA 1
ATOM 1985 C C . ARG A 1 255 ? 1.209 -40.175 11.733 1.00 39.69 255 ARG A C 1
ATOM 1987 O O . ARG A 1 255 ? 1.556 -40.004 10.569 1.00 39.69 255 ARG A O 1
ATOM 1994 N N . VAL A 1 256 ? 1.432 -41.282 12.433 1.00 44.59 256 VAL A N 1
ATOM 1995 C CA . VAL A 1 256 ? 1.871 -42.564 11.884 1.00 44.59 256 VAL A CA 1
ATOM 1996 C C . VAL A 1 256 ? 0.870 -42.989 10.808 1.00 44.59 256 VAL A C 1
ATOM 1998 O O . VAL A 1 256 ? -0.277 -43.314 11.109 1.00 44.59 256 VAL A O 1
ATOM 2001 N N . ILE A 1 257 ? 1.306 -42.942 9.551 1.00 41.88 257 ILE A N 1
ATOM 2002 C CA . ILE A 1 257 ? 0.690 -43.665 8.441 1.00 41.88 257 ILE A CA 1
ATOM 2003 C C . ILE A 1 257 ? 1.740 -44.672 7.995 1.00 41.88 257 ILE A C 1
ATOM 2005 O O . ILE A 1 257 ? 2.794 -44.317 7.467 1.00 41.88 257 ILE A O 1
ATOM 2009 N N . GLU A 1 258 ? 1.458 -45.933 8.287 1.00 40.16 258 GLU A N 1
ATOM 2010 C CA . GLU A 1 258 ? 2.186 -47.068 7.753 1.00 40.16 258 GLU A CA 1
ATOM 2011 C C . GLU A 1 258 ? 2.104 -47.060 6.220 1.00 40.16 258 GLU A C 1
ATOM 2013 O O . GLU A 1 258 ? 1.031 -46.931 5.639 1.00 40.16 258 GLU A O 1
ATOM 2018 N N . GLY A 1 259 ? 3.269 -47.214 5.588 1.00 45.97 259 GLY A N 1
ATOM 2019 C CA . GLY A 1 259 ? 3.433 -47.802 4.262 1.00 45.97 259 GLY A CA 1
ATOM 2020 C C . GLY A 1 259 ? 2.783 -47.084 3.080 1.00 45.97 259 GLY A C 1
ATOM 2021 O O . GLY A 1 259 ? 1.725 -47.499 2.630 1.00 45.97 259 GLY A O 1
ATOM 2022 N N . GLN A 1 260 ? 3.505 -46.136 2.470 1.00 39.91 260 GLN A N 1
ATOM 2023 C CA . GLN A 1 260 ? 3.771 -46.117 1.020 1.00 39.91 260 GLN A CA 1
ATOM 2024 C C . GLN A 1 260 ? 4.699 -44.947 0.653 1.00 39.91 260 GLN A C 1
ATOM 2026 O O . GLN A 1 260 ? 4.346 -43.790 0.829 1.00 39.91 260 GLN A O 1
ATOM 2031 N N . GLY A 1 261 ? 5.887 -45.288 0.135 1.00 42.19 261 GLY A N 1
ATOM 2032 C CA . GLY A 1 261 ? 6.777 -44.452 -0.683 1.00 42.19 261 GLY A CA 1
ATOM 2033 C C . GLY A 1 261 ? 7.035 -43.021 -0.207 1.00 42.19 261 GLY A C 1
ATOM 2034 O O . GLY A 1 261 ? 6.272 -42.117 -0.530 1.00 42.19 261 GLY A O 1
ATOM 2035 N N . ALA A 1 262 ? 8.170 -42.808 0.462 1.00 46.72 262 ALA A N 1
ATOM 2036 C CA . ALA A 1 262 ? 8.684 -41.490 0.824 1.00 46.72 262 ALA A CA 1
ATOM 2037 C C . ALA A 1 262 ? 8.802 -40.568 -0.407 1.00 46.72 262 ALA A C 1
ATOM 2039 O O . ALA A 1 262 ? 9.796 -40.591 -1.132 1.00 46.72 262 ALA A O 1
ATOM 2040 N N . LYS A 1 263 ? 7.776 -39.747 -0.641 1.00 51.38 263 LYS A N 1
ATOM 2041 C CA . LYS A 1 263 ? 7.898 -38.516 -1.416 1.00 51.38 263 LYS A CA 1
ATOM 2042 C C . LYS A 1 263 ? 8.436 -37.460 -0.464 1.00 51.38 263 LYS A C 1
ATOM 2044 O O . LYS A 1 263 ? 7.777 -37.109 0.513 1.00 51.38 263 LYS A O 1
ATOM 2049 N N . GLY A 1 264 ? 9.674 -37.048 -0.719 1.00 61.16 264 GLY A N 1
ATOM 2050 C CA . GLY A 1 264 ? 10.323 -35.958 -0.006 1.00 61.16 264 GLY A CA 1
ATOM 2051 C C . GLY A 1 264 ? 9.493 -34.676 -0.070 1.00 61.16 264 GLY A C 1
ATOM 2052 O O . GLY A 1 264 ? 8.605 -34.536 -0.912 1.00 61.16 264 GLY A O 1
ATOM 2053 N N . GLY A 1 265 ? 9.745 -33.760 0.863 1.00 77.19 265 GLY A N 1
ATOM 2054 C CA . GLY A 1 265 ? 8.975 -32.521 0.993 1.00 77.19 265 GLY A CA 1
ATOM 2055 C C . GLY A 1 265 ? 9.050 -31.627 -0.252 1.00 77.19 265 GLY A C 1
ATOM 2056 O O . GLY A 1 265 ? 9.759 -31.913 -1.208 1.00 77.19 265 GLY A O 1
ATOM 2057 N N . LEU A 1 266 ? 8.363 -30.483 -0.223 1.00 62.00 266 LEU A N 1
ATOM 2058 C CA . LEU A 1 266 ? 8.278 -29.540 -1.355 1.00 62.00 266 LEU A CA 1
ATOM 2059 C C . LEU A 1 266 ? 9.642 -29.151 -1.966 1.00 62.00 266 LEU A C 1
ATOM 2061 O O . LEU A 1 266 ? 9.722 -28.878 -3.159 1.00 62.00 266 LEU A O 1
ATOM 2065 N N . LEU A 1 267 ? 10.724 -29.150 -1.180 1.00 55.91 267 LEU A N 1
ATOM 2066 C CA . LEU A 1 267 ? 12.086 -28.940 -1.687 1.00 55.91 267 LEU A CA 1
ATOM 2067 C C . LEU A 1 267 ? 12.608 -30.112 -2.532 1.00 55.91 267 LEU A C 1
ATOM 2069 O O . LEU A 1 267 ? 13.277 -29.874 -3.535 1.00 55.91 267 LEU A O 1
ATOM 2073 N N . ASP A 1 268 ? 12.263 -31.347 -2.182 1.00 66.62 268 ASP A N 1
ATOM 2074 C CA . ASP A 1 268 ? 12.624 -32.545 -2.941 1.00 66.62 268 ASP A CA 1
ATOM 2075 C C . ASP A 1 268 ? 11.753 -32.709 -4.192 1.00 66.62 268 ASP A C 1
ATOM 2077 O O . ASP A 1 268 ? 12.234 -33.208 -5.205 1.00 66.62 268 ASP A O 1
ATOM 2081 N N . GLU A 1 269 ? 10.505 -32.230 -4.182 1.00 68.38 269 GLU A N 1
ATOM 2082 C CA . GLU A 1 269 ? 9.678 -32.162 -5.397 1.00 68.38 269 GLU A CA 1
ATOM 2083 C C . GLU A 1 269 ? 10.227 -31.138 -6.399 1.00 68.38 269 GLU A C 1
ATOM 2085 O O . GLU A 1 269 ? 10.254 -31.386 -7.606 1.00 68.38 269 GLU A O 1
ATOM 2090 N N . VAL A 1 270 ? 10.723 -29.997 -5.910 1.00 71.62 270 VAL A N 1
ATOM 2091 C CA . VAL A 1 270 ? 11.370 -28.979 -6.748 1.00 71.62 270 VAL A CA 1
ATOM 2092 C C . VAL A 1 270 ? 12.731 -29.471 -7.248 1.00 71.62 270 VAL A C 1
ATOM 2094 O O . VAL A 1 270 ? 13.040 -29.285 -8.424 1.00 71.62 270 VAL A O 1
ATOM 2097 N N . ALA A 1 271 ? 13.517 -30.153 -6.410 1.00 67.75 271 ALA A N 1
ATOM 2098 C CA . ALA A 1 271 ? 14.786 -30.756 -6.815 1.00 67.75 271 ALA A CA 1
ATOM 2099 C C . ALA A 1 271 ? 14.587 -31.922 -7.798 1.00 67.75 271 ALA A C 1
ATOM 2101 O O . ALA A 1 271 ? 15.322 -32.026 -8.776 1.00 67.75 271 ALA A O 1
ATOM 2102 N N . GLY A 1 272 ? 13.562 -32.754 -7.596 1.00 67.81 272 GLY A N 1
ATOM 2103 C CA . GLY A 1 272 ? 13.184 -33.840 -8.498 1.00 67.81 272 GLY A CA 1
ATOM 2104 C C . GLY A 1 272 ? 12.693 -33.332 -9.852 1.00 67.81 272 GLY A C 1
ATOM 2105 O O . GLY A 1 272 ? 13.121 -33.841 -10.885 1.00 67.81 272 GLY A O 1
ATOM 2106 N N . ASN A 1 273 ? 11.878 -32.272 -9.873 1.00 69.12 273 ASN A N 1
ATOM 2107 C CA . ASN A 1 273 ? 11.454 -31.620 -11.115 1.00 69.12 273 ASN A CA 1
ATOM 2108 C C . ASN A 1 273 ? 12.616 -30.910 -11.828 1.00 69.12 273 ASN A C 1
ATOM 2110 O O . ASN A 1 273 ? 12.704 -30.968 -13.054 1.00 69.12 273 ASN A O 1
ATOM 2114 N N . ALA A 1 274 ? 13.538 -30.286 -11.088 1.00 65.88 274 ALA A N 1
ATOM 2115 C CA . ALA A 1 274 ? 14.739 -29.676 -11.658 1.00 65.88 274 ALA A CA 1
ATOM 2116 C C . ALA A 1 274 ? 15.716 -30.727 -12.217 1.00 65.88 274 ALA A C 1
ATOM 2118 O O . ALA A 1 274 ? 16.285 -30.528 -13.288 1.00 65.88 274 ALA A O 1
ATOM 2119 N N . ALA A 1 275 ? 15.875 -31.864 -11.535 1.00 62.06 275 ALA A N 1
ATOM 2120 C CA . ALA A 1 275 ? 16.708 -32.975 -11.988 1.00 62.06 275 ALA A CA 1
ATOM 2121 C C . ALA A 1 275 ? 16.097 -33.699 -13.201 1.00 62.06 275 ALA A C 1
ATOM 2123 O O . ALA A 1 275 ? 16.816 -34.005 -14.149 1.00 62.06 275 ALA A O 1
ATOM 2124 N N . ALA A 1 276 ? 14.774 -33.899 -13.226 1.00 61.66 276 ALA A N 1
ATOM 2125 C CA . ALA A 1 276 ? 14.059 -34.460 -14.375 1.00 61.66 276 ALA A CA 1
ATOM 2126 C C . ALA A 1 276 ? 14.094 -33.529 -15.602 1.00 61.66 276 ALA A C 1
ATOM 2128 O O . ALA A 1 276 ? 14.184 -33.999 -16.734 1.00 61.66 276 ALA A O 1
ATOM 2129 N N . ALA A 1 277 ? 14.095 -32.208 -15.393 1.00 61.03 277 ALA A N 1
ATOM 2130 C CA . ALA A 1 277 ? 14.303 -31.229 -16.461 1.00 61.03 277 ALA A CA 1
ATOM 2131 C C . ALA A 1 277 ? 15.758 -31.190 -16.977 1.00 61.03 277 ALA A C 1
ATOM 2133 O O . ALA A 1 277 ? 16.000 -30.708 -18.083 1.00 61.03 277 ALA A O 1
ATOM 2134 N N . ALA A 1 278 ? 16.723 -31.696 -16.200 1.00 56.81 278 ALA A N 1
ATOM 2135 C CA . ALA A 1 278 ? 18.146 -31.705 -16.540 1.00 56.81 278 ALA A CA 1
ATOM 2136 C C . ALA A 1 278 ? 18.640 -33.027 -17.165 1.00 56.81 278 ALA A C 1
ATOM 2138 O O . ALA A 1 278 ? 19.756 -33.067 -17.682 1.00 56.81 278 ALA A O 1
ATOM 2139 N N . THR A 1 279 ? 17.845 -34.105 -17.154 1.00 49.22 279 THR A N 1
ATOM 2140 C CA . THR A 1 279 ? 18.203 -35.358 -17.842 1.00 49.22 279 THR A CA 1
ATOM 2141 C C . THR A 1 279 ? 17.992 -35.236 -19.359 1.00 49.22 279 THR A C 1
ATOM 2143 O O . THR A 1 279 ? 16.858 -35.028 -19.794 1.00 49.22 279 THR A O 1
ATOM 2146 N N . PRO A 1 280 ? 19.037 -35.390 -20.198 1.00 53.88 280 PRO A N 1
ATOM 2147 C CA . PRO A 1 280 ? 18.944 -35.196 -21.640 1.00 53.88 280 PRO A CA 1
ATOM 2148 C C . PRO A 1 280 ? 18.414 -36.464 -22.321 1.00 53.88 280 PRO A C 1
ATOM 2150 O O . PRO A 1 280 ? 19.161 -37.201 -22.959 1.00 53.88 280 PRO A O 1
ATOM 2153 N N . ASN A 1 281 ? 17.114 -36.728 -22.204 1.00 48.47 281 ASN A N 1
ATOM 2154 C CA . ASN A 1 281 ? 16.445 -37.695 -23.072 1.00 48.47 281 ASN A CA 1
ATOM 2155 C C . ASN A 1 281 ? 15.806 -36.953 -24.247 1.00 48.47 281 ASN A C 1
ATOM 2157 O O . ASN A 1 281 ? 14.682 -36.467 -24.164 1.00 48.47 281 ASN A O 1
ATOM 2161 N N . GLY A 1 282 ? 16.552 -36.863 -25.346 1.00 46.12 282 GLY A N 1
ATOM 2162 C CA . GLY A 1 282 ? 16.073 -36.318 -26.613 1.00 46.12 282 GLY A CA 1
ATOM 2163 C C . GLY A 1 282 ? 17.047 -35.307 -27.199 1.00 46.12 282 GLY A C 1
ATOM 2164 O O . GLY A 1 282 ? 17.220 -34.207 -26.686 1.00 46.12 282 GLY A O 1
ATOM 2165 N N . SER A 1 283 ? 17.688 -35.695 -28.294 1.00 51.09 283 SER A N 1
ATOM 2166 C CA . SER A 1 283 ? 18.621 -34.913 -29.104 1.00 51.09 283 SER A CA 1
ATOM 2167 C C . SER A 1 283 ? 17.975 -33.656 -29.711 1.00 51.09 283 SER A C 1
ATOM 2169 O O . SER A 1 283 ? 17.644 -33.623 -30.895 1.00 51.09 283 SER A O 1
ATOM 2171 N N . GLY A 1 284 ? 17.795 -32.613 -28.906 1.00 53.66 284 GLY A N 1
ATOM 2172 C CA . GLY A 1 284 ? 17.308 -31.300 -29.324 1.00 53.66 284 GLY A CA 1
ATOM 2173 C C . GLY A 1 284 ? 18.321 -30.220 -28.974 1.00 53.66 284 GLY A C 1
ATOM 2174 O O . GLY A 1 284 ? 18.123 -29.457 -28.036 1.00 53.66 284 GLY A O 1
ATOM 2175 N N . SER A 1 285 ? 19.443 -30.191 -29.697 1.00 53.97 285 SER A N 1
ATOM 2176 C CA . SER A 1 285 ? 20.492 -29.185 -29.516 1.00 53.97 285 SER A CA 1
ATOM 2177 C C . SER A 1 285 ? 19.945 -27.770 -29.747 1.00 53.97 285 SER A C 1
ATOM 2179 O O . SER A 1 285 ? 19.463 -27.441 -30.832 1.00 53.97 285 SER A O 1
ATOM 2181 N N . TRP A 1 286 ? 20.086 -26.906 -28.739 1.00 56.66 286 TRP A N 1
ATOM 2182 C CA . TRP A 1 286 ? 19.759 -25.471 -28.769 1.00 56.66 286 TRP A CA 1
ATOM 2183 C C . TRP A 1 286 ? 20.559 -24.691 -29.843 1.00 56.66 286 TRP A C 1
ATOM 2185 O O . TRP A 1 286 ? 20.228 -23.558 -30.182 1.00 56.66 286 TRP A O 1
ATOM 2195 N N . PHE A 1 287 ? 21.568 -25.291 -30.478 1.00 47.59 287 PHE A N 1
ATOM 2196 C CA . PHE A 1 287 ? 22.346 -24.645 -31.544 1.00 47.59 287 PHE A CA 1
ATOM 2197 C C . PHE A 1 287 ? 21.748 -24.768 -32.961 1.00 47.59 287 PHE A C 1
ATOM 2199 O O . PHE A 1 287 ? 22.370 -24.327 -33.925 1.00 47.59 287 PHE A O 1
ATOM 2206 N N . GLY A 1 288 ? 20.530 -25.301 -33.119 1.00 54.81 288 GLY A N 1
ATOM 2207 C CA . GLY A 1 288 ? 19.889 -25.498 -34.432 1.00 54.81 288 GLY A CA 1
ATOM 2208 C C . GLY A 1 288 ? 19.602 -24.229 -35.254 1.00 54.81 288 GLY A C 1
ATOM 2209 O O . GLY A 1 288 ? 19.330 -24.328 -36.446 1.00 54.81 288 GLY A O 1
ATOM 2210 N N . TRP A 1 289 ? 19.691 -23.035 -34.663 1.00 62.34 289 TRP A N 1
ATOM 2211 C CA . TRP A 1 289 ? 19.466 -21.762 -35.362 1.00 62.34 289 TRP A CA 1
ATOM 2212 C C . TRP A 1 289 ? 20.744 -21.131 -35.943 1.00 62.34 289 TRP A C 1
ATOM 2214 O O . TRP A 1 289 ? 20.649 -20.141 -36.665 1.00 62.34 289 TRP A O 1
ATOM 2224 N N . LEU A 1 290 ? 21.931 -21.689 -35.662 1.00 55.69 290 LEU A N 1
ATOM 2225 C CA . LEU A 1 290 ? 23.211 -21.138 -36.134 1.00 55.69 290 LEU A CA 1
ATOM 2226 C C . LEU A 1 290 ? 23.703 -21.752 -37.463 1.00 55.69 290 LEU A C 1
ATOM 2228 O O . LEU A 1 290 ? 24.677 -21.275 -38.037 1.00 55.69 290 LEU A O 1
ATOM 2232 N N . GLY A 1 291 ? 23.041 -22.800 -37.964 1.00 50.25 291 GLY A N 1
ATOM 2233 C CA . GLY A 1 291 ? 23.399 -23.503 -39.201 1.00 50.25 291 GLY A CA 1
ATOM 2234 C C . GLY A 1 291 ? 22.494 -23.125 -40.369 1.00 50.25 291 GLY A C 1
ATOM 2235 O O . GLY A 1 291 ? 21.622 -23.900 -40.755 1.00 50.25 291 GLY A O 1
ATOM 2236 N N . GLY A 1 292 ? 22.682 -21.929 -40.925 1.00 49.41 292 GLY A N 1
ATOM 2237 C CA . GLY A 1 292 ? 22.036 -21.522 -42.171 1.00 49.41 292 GLY A CA 1
ATOM 2238 C C . GLY A 1 292 ? 22.581 -22.323 -43.356 1.00 49.41 292 GLY A C 1
ATOM 2239 O O . GLY A 1 292 ? 23.772 -22.268 -43.645 1.00 49.41 292 GLY A O 1
ATOM 2240 N N . LYS A 1 293 ? 21.700 -23.062 -44.034 1.00 51.28 293 LYS A N 1
ATOM 2241 C CA . LYS A 1 293 ? 21.945 -23.661 -45.352 1.00 51.28 293 LYS A CA 1
ATOM 2242 C C . LYS A 1 293 ? 22.167 -22.566 -46.406 1.00 51.28 293 LYS A C 1
ATOM 2244 O O . LYS A 1 293 ? 21.267 -21.756 -46.626 1.00 51.28 293 LYS A O 1
ATOM 2249 N N . SER A 1 294 ? 23.292 -22.642 -47.111 1.00 38.03 294 SER A N 1
ATOM 2250 C CA . SER A 1 294 ? 23.451 -22.283 -48.528 1.00 38.03 294 SER A CA 1
ATOM 2251 C C . SER A 1 294 ? 24.474 -23.223 -49.142 1.00 38.03 294 SER A C 1
ATOM 2253 O O . SER A 1 294 ? 25.569 -23.302 -48.539 1.00 38.03 294 SER A O 1
#

Organism: Cyphellophora europaea (strain CBS 101466) (NCBI:txid1220924)

Radius of gyration: 42.44 Å; Cα contacts (8 Å, |Δi|>4): 44; chains: 1; bounding box: 114×86×112 Å

Secondary structure (DSSP, 8-state):
---PPP-------------------------S---TT--HHHHHHHHHHHHHHHHHH-PPPHHHHHHHHHHHHHHHHHHHHHHHHHHHHHHHHHHHHHHHHHHHHHHHHHHHHHHHHHHHHHHHHHHHHHHT---HHHHHHHHHHHHHHHHHHHHHHHHHHHHHHHHHHHHHHHHTTSSS------HHHHHHHHHHHHHHHHHHHTTSS--------PPPSSTTEEE-TTS-EEEHHHHHHHHHHHHHHHHTT------S-----HHHHHHHHHHHHHS--S---GGGGS----

Sequence (294 aa):
MSRRQPSDTFTRFTSNSIHASQKPSSTAQMNGTAPASETPQQKVARLRAELRAQREGGQPSFGDRVVIGGRRWADRLHRGATFALLGFTGITAVVAVYGMFSLVTHSRRQKKAFIDSELDRLRAAQQAFLRGEADAEQLHLLEQERAGEEMAAKWKDDREKQKTRGLWQKAKGVFAGSGQDMGTETPEEAERRQQRKSGSRILEEAWVESDTKPAAVSKSTVAGVGYDSKGRPVPVNKIEKIVRTAESERRTGERVIEGQGAKGGLLDEVAGNAAAAATPNGSGSWFGWLGGKS

pLDDT: mean 70.33, std 19.11, range [35.59, 98.38]

InterPro domains:
  IPR029208 Cytochrome c oxidase assembly protein COX14 [PF14880] (67-119)